Protein AF-A0A0L6UNV6-F1 (afdb_monomer_lite)

Secondary structure (DSSP, 8-state):
--HHHHHHHTT---S--HHHHHHHH-TT-SSEE-HHHHHHHTTTTSHHHHHT-SSHHHHHHHHHHHHHHHHHHH-SS-SS-EEHHHHHHHHHHH-S---TTSTT-S--S-HHHHHIIIIIHHHS-STTTTSGGG--SHHHHHHHHHHHHHHHHHHHHHHHHTTPPP-HHHHHHHHHHHHHHHHHHHHHHHHHHHHHHHHHHHHHHHHHHHH-S--SSSPP-SHHHHHSTT--HHHHSPPP-----

Radius of gyration: 23.2 Å; chains: 1; bounding box: 67×36×80 Å

Foldseek 3Di:
DFLQVLCCQAPVDPPDDLLVSQCVLPPVRLQKQFLLSQCLQFCLLPPQNLVPAPALVRSLVVSLVSLVVQCVQQVPPNQRIHGSVSRNVRCVVPNHDDDPVRPRISHNDPPVVCCCRVPCVVQVVDPVCVDPVNQPDPSSVVSVVVVVVVVLLVVLVVCVVVVHDDDPSVVVSVVVVVVVVVSVVRSVSSSVSSVVSSVVRCPLCVLLVVVEADDDPDQDDDVSVLSHHPDPPVSVDDDPPPDDD

pLDDT: mean 84.66, std 11.31, range [35.38, 96.5]

Sequence (245 aa):
MKVKDHMDKEHHIQGFDLASAFHLHDLNSDNILEASEILKLYGVDHETAIDQSDSVDHHNSIASRILGEVMDKLDLNKDGLITKSEFVTAVSQHGLPRFDDISGLGHHYDEEGEYFLHHEEMFHNSPESQKEEAYVHPEDIAHFSHHEEIEVKEDELARVAQGLPADVNTAQYLRQREQHAALEEERERRLDAVRAQAAKYSSIHDEAQRRGSWAGFKKPVDQADRLRRNIPYKYKLRKPFYGEF

Structure (mmCIF, N/CA/C/O backbone):
data_AF-A0A0L6UNV6-F1
#
_entry.id   AF-A0A0L6UNV6-F1
#
loop_
_atom_site.group_PDB
_atom_site.id
_atom_site.type_symbol
_atom_site.label_atom_id
_atom_site.label_alt_id
_atom_site.label_comp_id
_atom_site.label_asym_id
_atom_site.label_entity_id
_atom_site.label_seq_id
_atom_site.pdbx_PDB_ins_code
_atom_site.Cartn_x
_atom_site.Cartn_y
_atom_site.Cartn_z
_atom_site.occupancy
_atom_site.B_iso_or_equiv
_atom_site.auth_seq_id
_atom_site.auth_comp_id
_atom_site.auth_asym_id
_atom_site.auth_atom_id
_atom_site.pdbx_PDB_model_num
ATOM 1 N N . MET A 1 1 ? 6.834 -2.372 12.827 1.00 53.75 1 MET A N 1
ATOM 2 C CA . MET A 1 1 ? 7.381 -1.014 12.760 1.00 53.75 1 MET A CA 1
ATOM 3 C C . MET A 1 1 ? 6.593 -0.156 13.747 1.00 53.75 1 MET A C 1
ATOM 5 O O . MET A 1 1 ? 5.404 -0.430 13.905 1.00 53.75 1 MET A O 1
ATOM 9 N N . LYS A 1 2 ? 7.182 0.799 14.490 1.00 69.12 2 LYS A N 1
ATOM 10 C CA . LYS A 1 2 ? 6.319 1.771 15.198 1.00 69.12 2 LYS A CA 1
ATOM 11 C C . LYS A 1 2 ? 5.617 2.595 14.119 1.00 69.12 2 LYS A C 1
ATOM 13 O O . LYS A 1 2 ? 6.245 2.881 13.112 1.00 69.12 2 LYS A O 1
ATOM 18 N N . VAL A 1 3 ? 4.362 3.007 14.317 1.00 66.94 3 VAL A N 1
ATOM 19 C CA . VAL A 1 3 ? 3.667 3.864 13.328 1.00 66.94 3 VAL A CA 1
ATOM 20 C C . VAL A 1 3 ? 4.504 5.083 12.963 1.00 66.94 3 VAL A C 1
ATOM 22 O O . VAL A 1 3 ? 4.586 5.442 11.802 1.00 66.94 3 VAL A O 1
ATOM 25 N N . LYS A 1 4 ? 5.201 5.667 13.941 1.00 66.25 4 LYS A N 1
ATOM 26 C CA . LYS A 1 4 ? 6.138 6.756 13.683 1.00 66.25 4 LYS A CA 1
ATOM 27 C C . LYS A 1 4 ? 7.205 6.385 12.643 1.00 66.25 4 LYS A C 1
ATOM 29 O O . LYS A 1 4 ? 7.461 7.185 11.764 1.00 66.25 4 LYS A O 1
ATOM 34 N N . ASP A 1 5 ? 7.796 5.198 12.742 1.00 72.69 5 ASP A N 1
ATOM 35 C CA . ASP A 1 5 ? 8.853 4.761 11.828 1.00 72.69 5 ASP A CA 1
ATOM 36 C C . ASP A 1 5 ? 8.294 4.522 10.408 1.00 72.69 5 ASP A C 1
ATOM 38 O O . ASP A 1 5 ? 8.992 4.801 9.448 1.00 72.69 5 ASP A O 1
ATOM 42 N N . HIS A 1 6 ? 7.038 4.065 10.276 1.00 73.50 6 HIS A N 1
ATOM 43 C CA . HIS A 1 6 ? 6.336 3.932 8.983 1.00 73.50 6 HIS A CA 1
ATOM 44 C C . HIS A 1 6 ? 6.138 5.281 8.311 1.00 73.50 6 HIS A C 1
ATOM 46 O O . HIS A 1 6 ? 6.478 5.484 7.161 1.00 73.50 6 HIS A O 1
ATOM 52 N N . MET A 1 7 ? 5.593 6.228 9.065 1.00 76.00 7 MET A N 1
ATOM 53 C CA . MET A 1 7 ? 5.261 7.556 8.559 1.00 76.00 7 MET A CA 1
ATOM 54 C C . MET A 1 7 ? 6.501 8.391 8.248 1.00 76.00 7 MET A C 1
ATOM 56 O O . MET A 1 7 ? 6.462 9.261 7.387 1.00 76.00 7 MET A O 1
ATOM 60 N N . ASP A 1 8 ? 7.594 8.144 8.962 1.00 72.56 8 ASP A N 1
ATOM 61 C CA . ASP A 1 8 ? 8.872 8.796 8.702 1.00 72.56 8 ASP A CA 1
ATOM 62 C C . ASP A 1 8 ? 9.525 8.204 7.447 1.00 72.56 8 ASP A C 1
ATOM 64 O O . ASP A 1 8 ? 9.869 8.951 6.543 1.00 72.56 8 ASP A O 1
ATOM 68 N N . LYS A 1 9 ? 9.615 6.870 7.351 1.00 71.31 9 LYS A N 1
ATOM 69 C CA . LYS A 1 9 ? 10.285 6.190 6.233 1.00 71.31 9 LYS A CA 1
ATOM 70 C C . LYS A 1 9 ? 9.492 6.225 4.932 1.00 71.31 9 LYS A C 1
ATOM 72 O O . LYS A 1 9 ? 10.045 6.547 3.896 1.00 71.31 9 LYS A O 1
ATOM 77 N N . GLU A 1 10 ? 8.200 5.928 5.001 1.00 69.19 10 GLU A N 1
ATOM 78 C CA . GLU A 1 10 ? 7.347 5.801 3.818 1.00 69.19 10 GLU A CA 1
ATOM 79 C C . GLU A 1 10 ? 6.595 7.089 3.482 1.00 69.19 10 GLU A C 1
ATOM 81 O O . GLU A 1 10 ? 6.046 7.229 2.403 1.00 69.19 10 GLU A O 1
ATOM 86 N N . HIS A 1 11 ? 6.493 8.056 4.396 1.00 70.12 11 HIS A N 1
ATOM 87 C CA . HIS A 1 11 ? 5.748 9.293 4.113 1.00 70.12 11 HIS A CA 1
ATOM 88 C C . HIS A 1 11 ? 6.584 10.559 4.286 1.00 70.12 11 HIS A C 1
ATOM 90 O O . HIS A 1 11 ? 6.105 11.631 3.932 1.00 70.12 11 HIS A O 1
ATOM 96 N N . HIS A 1 12 ? 7.812 10.480 4.812 1.00 62.25 12 HIS A N 1
ATOM 97 C CA . HIS A 1 12 ? 8.653 11.647 5.124 1.00 62.25 12 HIS A CA 1
ATOM 98 C C . HIS A 1 12 ? 7.939 12.683 6.020 1.00 62.25 12 HIS A C 1
ATOM 100 O O . HIS A 1 12 ? 8.264 13.873 6.036 1.00 62.25 12 HIS A O 1
ATOM 106 N N . ILE A 1 13 ? 6.951 12.238 6.814 1.00 64.19 13 ILE A N 1
ATOM 107 C CA . ILE A 1 13 ? 6.174 13.089 7.723 1.00 64.19 13 ILE A CA 1
ATOM 108 C C . ILE A 1 13 ? 6.729 12.951 9.144 1.00 64.19 13 ILE A C 1
ATOM 110 O O . ILE A 1 13 ? 6.402 12.027 9.895 1.00 64.19 13 ILE A O 1
ATOM 114 N N . GLN A 1 14 ? 7.525 13.939 9.558 1.00 49.41 14 GLN A N 1
ATOM 115 C CA . GLN A 1 14 ? 8.046 14.036 10.924 1.00 49.41 14 GLN A CA 1
ATOM 116 C C . GLN A 1 14 ? 7.018 14.639 11.900 1.00 49.41 14 GLN A C 1
ATOM 118 O O . GLN A 1 14 ? 6.270 15.555 11.569 1.00 49.41 14 GLN A O 1
ATOM 123 N N . GLY A 1 15 ? 7.020 14.173 13.159 1.00 52.16 15 GLY A N 1
ATOM 124 C CA . GLY A 1 15 ? 6.218 14.781 14.238 1.00 52.16 15 GLY A CA 1
ATOM 125 C C . GLY A 1 15 ? 4.743 14.367 14.265 1.00 52.16 15 GLY A C 1
ATOM 126 O O . GLY A 1 15 ? 3.866 15.172 14.562 1.00 52.16 15 GLY A O 1
ATOM 127 N N . PHE A 1 16 ? 4.477 13.104 13.959 1.00 65.81 16 PHE A N 1
ATOM 128 C CA . PHE A 1 16 ? 3.141 12.597 13.696 1.00 65.81 16 PHE A CA 1
ATOM 129 C C . PHE A 1 16 ? 2.456 11.922 14.897 1.00 65.81 16 PHE A C 1
ATOM 131 O O . PHE A 1 16 ? 3.117 11.266 15.709 1.00 65.81 16 PHE A O 1
ATOM 138 N N . ASP A 1 17 ? 1.126 12.041 14.993 1.00 82.88 17 ASP A N 1
ATOM 139 C CA . ASP A 1 17 ? 0.301 11.338 15.981 1.00 82.88 17 ASP A CA 1
ATOM 140 C C . ASP A 1 17 ? -0.494 10.174 15.356 1.00 82.88 17 ASP A C 1
ATOM 142 O O . ASP A 1 17 ? -0.743 10.118 14.155 1.00 82.88 17 ASP A O 1
ATOM 146 N N . LEU A 1 18 ? -0.909 9.203 16.178 1.00 87.44 18 LEU A N 1
ATOM 147 C CA . LEU A 1 18 ? -1.641 8.020 15.694 1.00 87.44 18 LEU A CA 1
ATOM 148 C C . LEU A 1 18 ? -2.955 8.380 14.981 1.00 87.44 18 LEU A C 1
ATOM 150 O O . LEU A 1 18 ? -3.416 7.640 14.117 1.00 87.44 18 LEU A O 1
ATOM 154 N N . ALA A 1 19 ? -3.559 9.512 15.351 1.00 88.69 19 ALA A N 1
ATOM 155 C CA . ALA A 1 19 ? -4.783 10.001 14.739 1.00 88.69 19 ALA A CA 1
ATOM 156 C C . ALA A 1 19 ? -4.560 10.429 13.288 1.00 88.69 19 ALA A C 1
ATOM 158 O O . ALA A 1 19 ? -5.422 10.192 12.448 1.00 88.69 19 ALA A O 1
ATOM 159 N N . SER A 1 20 ? -3.422 11.043 12.996 1.00 88.19 20 SER A N 1
ATOM 160 C CA . SER A 1 20 ? -3.047 11.404 11.639 1.00 88.19 20 SER A CA 1
ATOM 161 C C . SER A 1 20 ? -2.735 10.149 10.809 1.00 88.19 20 SER A C 1
ATOM 163 O O . SER A 1 20 ? -3.051 10.134 9.624 1.00 88.19 20 SER A O 1
ATOM 165 N N . ALA A 1 21 ? -2.210 9.072 11.430 1.00 86.75 21 ALA A N 1
ATOM 166 C CA . ALA A 1 21 ? -1.867 7.796 10.750 1.00 86.75 21 ALA A CA 1
ATOM 167 C C . ALA A 1 21 ? -3.088 7.192 10.124 1.00 86.75 21 ALA A C 1
ATOM 169 O O . ALA A 1 21 ? -3.109 6.833 8.953 1.00 86.75 21 ALA A O 1
ATOM 170 N N . PHE A 1 22 ? -4.106 7.156 10.966 1.00 92.38 22 PHE A N 1
ATOM 171 C CA . PHE A 1 22 ? -5.417 6.711 10.619 1.00 92.38 22 PHE A CA 1
ATOM 172 C C . PHE A 1 22 ? -5.968 7.509 9.435 1.00 92.38 22 PHE A C 1
ATOM 174 O O . PHE A 1 22 ? -6.315 6.907 8.434 1.00 92.38 22 PHE A O 1
ATOM 181 N N . HIS A 1 23 ? -5.989 8.847 9.498 1.00 91.44 23 HIS A N 1
ATOM 182 C CA . HIS A 1 23 ? -6.584 9.638 8.415 1.00 91.44 23 HIS A CA 1
ATOM 183 C C . HIS A 1 23 ? -5.822 9.551 7.090 1.00 91.44 23 HIS A C 1
ATOM 185 O O . HIS A 1 23 ? -6.446 9.686 6.048 1.00 91.44 23 HIS A O 1
ATOM 191 N N . LEU A 1 24 ? -4.496 9.369 7.110 1.00 89.81 24 LEU A N 1
ATOM 192 C CA . LEU A 1 24 ? -3.740 9.222 5.863 1.00 89.81 24 LEU A CA 1
ATOM 193 C C . LEU A 1 24 ? -4.081 7.910 5.142 1.00 89.81 24 LEU A C 1
ATOM 195 O O . LEU A 1 24 ? -4.046 7.860 3.919 1.00 89.81 24 LEU A O 1
ATOM 199 N N . HIS A 1 25 ? -4.422 6.871 5.905 1.00 90.19 25 HIS A N 1
ATOM 200 C CA . HIS A 1 25 ? -4.735 5.543 5.377 1.00 90.19 25 HIS A CA 1
ATOM 201 C C . HIS A 1 25 ? -6.243 5.267 5.275 1.00 90.19 25 HIS A C 1
ATOM 203 O O . HIS A 1 25 ? -6.629 4.243 4.727 1.00 90.19 25 HIS A O 1
ATOM 209 N N . ASP A 1 26 ? -7.081 6.182 5.768 1.00 93.00 26 ASP A N 1
ATOM 210 C CA . ASP A 1 26 ? -8.522 6.264 5.507 1.00 93.00 26 ASP A CA 1
ATOM 211 C C . ASP A 1 26 ? -8.717 6.943 4.142 1.00 93.00 26 ASP A C 1
ATOM 213 O O . ASP A 1 26 ? -8.932 8.156 4.023 1.00 93.00 26 ASP A O 1
ATOM 217 N N . LEU A 1 27 ? -8.540 6.153 3.083 1.00 89.38 27 LEU A N 1
ATOM 218 C CA . LEU A 1 27 ? -8.430 6.624 1.703 1.00 89.38 27 LEU A CA 1
ATOM 219 C C . LEU A 1 27 ? -9.753 7.185 1.185 1.00 89.38 27 LEU A C 1
ATOM 221 O O . LEU A 1 27 ? -9.765 8.046 0.302 1.00 89.38 27 LEU A O 1
ATOM 225 N N . ASN A 1 28 ? -10.873 6.700 1.719 1.00 88.81 28 ASN A N 1
ATOM 226 C CA . ASN A 1 28 ? -12.208 7.153 1.343 1.00 88.81 28 ASN A CA 1
ATOM 227 C C . ASN A 1 28 ? -12.774 8.237 2.300 1.00 88.81 28 ASN A C 1
ATOM 229 O O . ASN A 1 28 ? -13.836 8.808 2.021 1.00 88.81 28 ASN A O 1
ATOM 233 N N . SER A 1 29 ? -12.046 8.564 3.377 1.00 89.06 29 SER A N 1
ATOM 234 C CA . SER A 1 29 ? -12.377 9.571 4.394 1.00 89.06 29 SER A CA 1
ATOM 235 C C . SER A 1 29 ? -13.691 9.319 5.151 1.00 89.06 29 SER A C 1
ATOM 237 O O . SER A 1 29 ? -14.407 10.267 5.512 1.00 89.06 29 SER A O 1
ATOM 239 N N . ASP A 1 30 ? -14.048 8.061 5.405 1.00 86.88 30 ASP A N 1
ATOM 240 C CA . ASP A 1 30 ? -15.274 7.680 6.116 1.00 86.88 30 ASP A CA 1
ATOM 241 C C . ASP A 1 30 ? -15.087 7.466 7.634 1.00 86.88 30 ASP A C 1
ATOM 243 O O . ASP A 1 30 ? -16.073 7.325 8.374 1.00 86.88 30 ASP A O 1
ATOM 247 N N . ASN A 1 31 ? -13.859 7.650 8.129 1.00 89.75 31 ASN A N 1
ATOM 248 C CA . ASN A 1 31 ? -13.399 7.448 9.504 1.00 89.75 31 ASN A CA 1
ATOM 249 C C . ASN A 1 31 ? -13.363 5.984 9.964 1.00 89.75 31 ASN A C 1
ATOM 251 O O . ASN A 1 31 ? -13.455 5.712 11.174 1.00 89.75 31 ASN A O 1
ATOM 255 N N . ILE A 1 32 ? -13.220 5.054 9.028 1.00 91.06 32 ILE A N 1
ATOM 256 C CA . ILE A 1 32 ? -13.043 3.622 9.252 1.00 91.06 32 ILE A CA 1
ATOM 257 C C . ILE A 1 32 ? -11.837 3.169 8.415 1.00 91.06 32 ILE A C 1
ATOM 259 O O . ILE A 1 32 ? -11.545 3.753 7.386 1.00 91.06 32 ILE A O 1
ATOM 263 N N . LEU A 1 33 ? -11.098 2.167 8.893 1.00 93.19 33 LEU A N 1
ATOM 264 C CA . LEU A 1 33 ? -10.155 1.424 8.063 1.00 93.19 33 LEU A CA 1
ATOM 265 C C . LEU A 1 33 ? -10.772 0.073 7.728 1.00 93.19 33 LEU A C 1
ATOM 267 O O . LEU A 1 33 ? -11.024 -0.753 8.618 1.00 93.19 33 LEU A O 1
ATOM 271 N N . GLU A 1 34 ? -11.022 -0.138 6.445 1.00 92.81 34 GLU A N 1
ATOM 272 C CA . GLU A 1 34 ? -11.473 -1.410 5.901 1.00 92.81 34 GLU A CA 1
ATOM 273 C C . GLU A 1 34 ? -10.314 -2.387 5.682 1.00 92.81 34 GLU A C 1
ATOM 275 O O . GLU A 1 34 ? -9.141 -2.022 5.621 1.00 92.81 34 GLU A O 1
ATOM 280 N N . ALA A 1 35 ? -10.644 -3.662 5.472 1.00 94.19 35 ALA A N 1
ATOM 281 C CA . ALA A 1 35 ? -9.659 -4.675 5.107 1.00 94.19 35 ALA A CA 1
ATOM 282 C C . ALA A 1 35 ? -8.836 -4.307 3.857 1.00 94.19 35 ALA A C 1
ATOM 284 O O . ALA A 1 35 ? -7.641 -4.590 3.805 1.00 94.19 35 ALA A O 1
ATOM 285 N N . SER A 1 36 ? -9.443 -3.658 2.864 1.0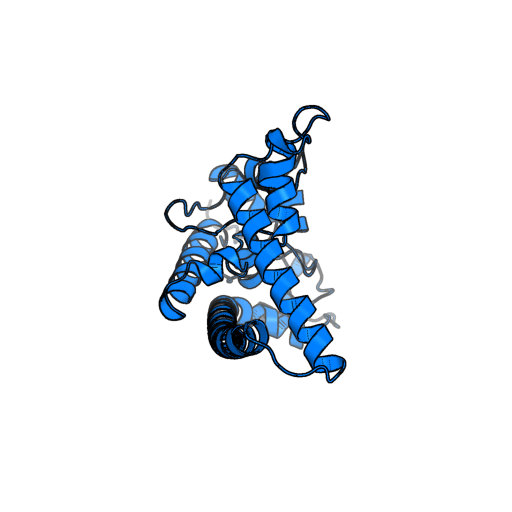0 93.38 36 SER A N 1
ATOM 286 C CA . SER A 1 36 ? -8.743 -3.196 1.659 1.00 93.38 36 SER A CA 1
ATOM 287 C C . SER A 1 36 ? -7.696 -2.123 1.980 1.00 93.38 36 SER A C 1
ATOM 289 O O . SER A 1 36 ? -6.571 -2.195 1.493 1.00 93.38 36 SER A O 1
ATOM 291 N N . GLU A 1 37 ? -8.033 -1.170 2.845 1.00 94.38 37 GLU A N 1
ATOM 292 C CA . GLU A 1 37 ? -7.138 -0.098 3.295 1.00 94.38 37 GLU A CA 1
ATOM 293 C C . GLU A 1 37 ? -6.041 -0.617 4.227 1.00 94.38 37 GLU A C 1
ATOM 295 O O . GLU A 1 37 ? -4.910 -0.145 4.173 1.00 94.38 37 GLU A O 1
ATOM 300 N N . ILE A 1 38 ? -6.328 -1.647 5.028 1.00 94.62 38 ILE A N 1
ATOM 301 C CA . ILE A 1 38 ? -5.314 -2.340 5.832 1.00 94.62 38 ILE A CA 1
ATOM 302 C C . ILE A 1 38 ? -4.290 -3.028 4.928 1.00 94.62 38 ILE A C 1
ATOM 304 O O . ILE A 1 38 ? -3.094 -2.901 5.162 1.00 94.62 38 ILE A O 1
ATOM 308 N N . LEU A 1 39 ? -4.722 -3.756 3.896 1.00 94.38 39 LEU A N 1
ATOM 309 C CA . LEU A 1 39 ? -3.788 -4.404 2.967 1.00 94.38 39 LEU A CA 1
ATOM 310 C C . LEU A 1 39 ? -2.904 -3.369 2.254 1.00 94.38 39 LEU A C 1
ATOM 312 O O . LEU A 1 39 ? -1.696 -3.579 2.154 1.00 94.38 39 LEU A O 1
ATOM 316 N N . LYS A 1 40 ? -3.483 -2.224 1.869 1.00 92.44 40 LYS A N 1
ATOM 317 C CA . LYS A 1 40 ? -2.754 -1.070 1.319 1.00 92.44 40 LYS A CA 1
ATOM 318 C C . LYS A 1 40 ? -1.764 -0.457 2.302 1.00 92.44 40 LYS A C 1
ATOM 320 O O . LYS A 1 40 ? -0.642 -0.162 1.919 1.00 92.44 40 LYS A O 1
ATOM 325 N N . LEU A 1 41 ? -2.140 -0.305 3.574 1.00 91.44 41 LEU A N 1
ATOM 326 C CA . LEU A 1 41 ? -1.251 0.167 4.644 1.00 91.44 41 LEU A CA 1
ATOM 327 C C . LEU A 1 41 ? 0.007 -0.709 4.773 1.00 91.44 41 LEU A C 1
ATOM 329 O O . LEU A 1 41 ? 1.062 -0.205 5.139 1.00 91.44 41 LEU A O 1
ATOM 333 N N . TYR A 1 42 ? -0.097 -2.005 4.478 1.00 92.44 42 TYR A N 1
ATOM 334 C CA . TYR A 1 42 ? 1.038 -2.929 4.481 1.00 92.44 42 TYR A CA 1
ATOM 335 C C . TYR A 1 42 ? 1.722 -3.081 3.110 1.00 92.44 42 TYR A C 1
ATOM 337 O O . TYR A 1 42 ? 2.661 -3.867 3.005 1.00 92.44 42 TYR A O 1
ATOM 345 N N . GLY A 1 43 ? 1.284 -2.363 2.072 1.00 91.44 43 GLY A N 1
ATOM 346 C CA . GLY A 1 43 ? 1.843 -2.449 0.717 1.00 91.44 43 GLY A CA 1
ATOM 347 C C . GLY A 1 43 ? 1.587 -3.792 0.026 1.00 91.44 43 GLY A C 1
ATOM 348 O O . GLY A 1 43 ? 2.351 -4.194 -0.842 1.00 91.44 43 GLY A O 1
ATOM 349 N N . VAL A 1 44 ? 0.547 -4.535 0.424 1.00 93.00 44 VAL A N 1
ATOM 350 C CA . VAL A 1 44 ? 0.285 -5.885 -0.116 1.00 93.00 44 VAL A CA 1
ATOM 351 C C . VAL A 1 44 ? -0.097 -5.839 -1.594 1.00 93.00 44 VAL A C 1
ATOM 353 O O . VAL A 1 44 ? 0.209 -6.766 -2.332 1.00 93.00 44 VAL A O 1
ATOM 356 N N . ASP A 1 45 ? -0.762 -4.772 -2.030 1.00 89.06 45 ASP A N 1
ATOM 357 C CA . ASP A 1 45 ? -1.144 -4.546 -3.424 1.00 89.06 45 ASP A CA 1
ATOM 358 C C . ASP A 1 45 ? -0.084 -3.779 -4.231 1.00 89.06 45 ASP A C 1
ATOM 360 O O . ASP A 1 45 ? -0.360 -3.387 -5.363 1.00 89.06 45 ASP A O 1
ATOM 364 N N . HIS A 1 46 ? 1.112 -3.577 -3.667 1.00 90.31 46 HIS A N 1
ATOM 365 C CA . HIS A 1 46 ? 2.238 -2.959 -4.358 1.00 90.31 46 HIS A CA 1
ATOM 366 C C . HIS A 1 46 ? 2.935 -3.947 -5.305 1.00 90.31 46 HIS A C 1
ATOM 368 O O . HIS A 1 46 ? 3.035 -5.139 -4.997 1.00 90.31 46 HIS A O 1
ATOM 374 N N . GLU A 1 47 ? 3.479 -3.458 -6.425 1.00 86.06 47 GLU A N 1
ATOM 375 C CA . GLU A 1 47 ? 4.144 -4.289 -7.443 1.00 86.06 47 GLU A CA 1
ATOM 376 C C . GLU A 1 47 ? 5.263 -5.150 -6.841 1.00 86.06 47 GLU A C 1
ATOM 378 O O . GLU A 1 47 ? 5.310 -6.357 -7.077 1.00 86.06 47 GLU A O 1
ATOM 383 N N . THR A 1 48 ? 6.067 -4.580 -5.938 1.00 86.44 48 THR A N 1
ATOM 384 C CA . THR A 1 48 ? 7.122 -5.300 -5.203 1.00 86.44 48 THR A CA 1
ATOM 385 C C . THR A 1 48 ? 6.596 -6.521 -4.438 1.00 86.44 48 THR A C 1
ATOM 387 O O . THR A 1 48 ? 7.186 -7.600 -4.514 1.00 86.44 48 THR A O 1
ATOM 390 N N . ALA A 1 49 ? 5.483 -6.390 -3.707 1.00 89.31 49 ALA A N 1
ATOM 391 C CA . ALA A 1 49 ? 4.888 -7.500 -2.955 1.00 89.31 49 ALA A CA 1
ATOM 392 C C . ALA A 1 49 ? 4.303 -8.568 -3.892 1.00 89.31 49 ALA A C 1
ATOM 394 O O . ALA A 1 49 ? 4.377 -9.775 -3.624 1.00 89.31 49 ALA A O 1
ATOM 395 N N . ILE A 1 50 ? 3.708 -8.121 -4.998 1.00 90.31 50 ILE A N 1
ATOM 396 C CA . ILE A 1 50 ? 3.087 -8.985 -5.999 1.00 90.31 50 ILE A CA 1
ATOM 397 C C . ILE A 1 50 ? 4.150 -9.815 -6.720 1.00 90.31 50 ILE A C 1
ATOM 399 O O . ILE A 1 50 ? 3.954 -11.019 -6.903 1.00 90.31 50 ILE A O 1
ATOM 403 N N . ASP A 1 51 ? 5.271 -9.209 -7.099 1.00 88.19 51 ASP A N 1
ATOM 404 C CA . ASP A 1 51 ? 6.340 -9.857 -7.864 1.00 88.19 51 ASP A CA 1
ATOM 405 C C . ASP A 1 51 ? 7.168 -10.832 -7.044 1.00 88.19 51 ASP A C 1
ATOM 407 O O . ASP A 1 51 ? 7.599 -11.865 -7.553 1.00 88.19 51 ASP A O 1
ATOM 411 N N . GLN A 1 52 ? 7.348 -10.544 -5.757 1.00 87.88 52 GLN A N 1
ATOM 412 C CA . GLN A 1 52 ? 8.051 -11.437 -4.839 1.00 87.88 52 GLN A CA 1
ATOM 413 C C . GLN A 1 52 ? 7.215 -12.654 -4.425 1.00 87.88 52 GLN A C 1
ATOM 415 O O . GLN A 1 52 ? 7.713 -13.552 -3.746 1.00 87.88 52 GLN A O 1
ATOM 420 N N . SER A 1 53 ? 5.947 -12.710 -4.834 1.00 88.50 53 SER A N 1
ATOM 421 C CA . SER A 1 53 ? 5.078 -13.848 -4.564 1.00 88.50 53 SER A CA 1
ATOM 422 C C . SER A 1 53 ? 5.212 -14.930 -5.635 1.00 88.50 53 SER A C 1
ATOM 424 O O . SER A 1 53 ? 5.035 -14.680 -6.826 1.00 88.50 53 SER A O 1
ATOM 426 N N . ASP A 1 54 ? 5.413 -16.176 -5.203 1.00 89.50 54 ASP A N 1
ATOM 427 C CA . ASP A 1 54 ? 5.592 -17.312 -6.123 1.00 89.50 54 ASP A CA 1
ATOM 428 C C . ASP A 1 54 ? 4.326 -17.664 -6.926 1.00 89.50 54 ASP A C 1
ATOM 430 O O . ASP A 1 54 ? 4.400 -18.250 -8.004 1.00 89.50 54 ASP A O 1
ATOM 434 N N . SER A 1 55 ? 3.141 -17.382 -6.375 1.00 92.44 55 SER A N 1
ATOM 435 C CA . SER A 1 55 ? 1.847 -17.756 -6.961 1.00 92.44 55 SER A CA 1
ATOM 436 C C . SER A 1 55 ? 0.693 -16.933 -6.385 1.00 92.44 55 SER A C 1
ATOM 438 O O . SER A 1 55 ? 0.824 -16.332 -5.316 1.00 92.44 55 SER A O 1
ATOM 440 N N . VAL A 1 56 ? -0.468 -16.972 -7.054 1.00 92.94 56 VAL A N 1
ATOM 441 C CA . VAL A 1 56 ? -1.737 -16.429 -6.526 1.00 92.94 56 VAL A CA 1
ATOM 442 C C . VAL A 1 56 ? -2.052 -16.959 -5.125 1.00 92.94 56 VAL A C 1
ATOM 444 O O . VAL A 1 56 ? -2.403 -16.176 -4.245 1.00 92.94 56 VAL A O 1
ATOM 447 N N . ASP A 1 57 ? -1.889 -18.263 -4.887 1.00 93.38 57 ASP A N 1
ATOM 448 C CA . ASP A 1 57 ? -2.196 -18.873 -3.587 1.00 93.38 57 ASP A CA 1
ATOM 449 C C . ASP A 1 57 ? -1.240 -18.399 -2.487 1.00 93.38 57 ASP A C 1
ATOM 451 O O . ASP A 1 57 ? -1.677 -18.118 -1.367 1.00 93.38 57 ASP A O 1
ATOM 455 N N . HIS A 1 58 ? 0.051 -18.257 -2.808 1.00 93.31 58 HIS A N 1
ATOM 456 C CA . HIS A 1 58 ? 1.031 -17.696 -1.880 1.00 93.31 58 HIS A CA 1
ATOM 457 C C . HIS A 1 58 ? 0.650 -16.251 -1.520 1.00 93.31 58 HIS A C 1
ATOM 459 O O . HIS A 1 58 ? 0.484 -15.942 -0.337 1.00 93.31 58 HIS A O 1
ATOM 465 N N . HIS A 1 59 ? 0.386 -15.397 -2.511 1.00 94.50 59 HIS A N 1
ATOM 466 C CA . HIS A 1 59 ? 0.027 -13.997 -2.275 1.00 94.50 59 HIS A CA 1
ATOM 467 C C . HIS A 1 59 ? -1.293 -13.845 -1.492 1.00 94.50 59 HIS A C 1
ATOM 469 O O . HIS A 1 59 ? -1.393 -13.077 -0.534 1.00 94.50 59 HIS A O 1
ATOM 475 N N . ASN A 1 60 ? -2.295 -14.670 -1.807 1.00 93.75 60 ASN A N 1
ATOM 476 C CA . ASN A 1 60 ? -3.549 -14.745 -1.056 1.00 93.75 60 ASN A CA 1
ATOM 477 C C . ASN A 1 60 ? -3.333 -15.166 0.412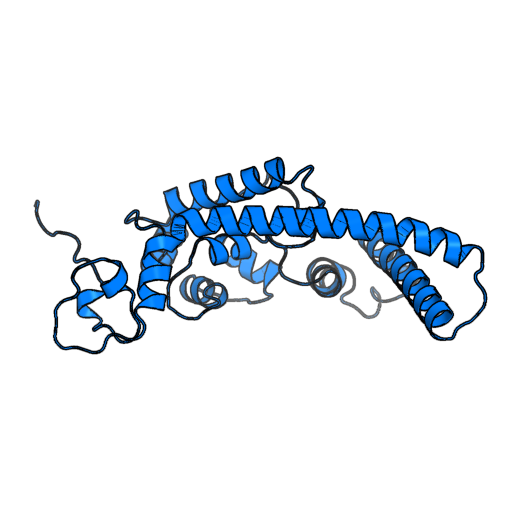 1.00 93.75 60 ASN A C 1
ATOM 479 O O . ASN A 1 60 ? -3.999 -14.655 1.318 1.00 93.75 60 ASN A O 1
ATOM 483 N N . SER A 1 61 ? -2.397 -16.085 0.676 1.00 94.12 61 SER A N 1
ATOM 484 C CA . SER A 1 61 ? -2.058 -16.504 2.042 1.00 94.12 61 SER A CA 1
ATOM 485 C C . SER A 1 61 ? -1.393 -15.382 2.849 1.00 94.12 61 SER A C 1
ATOM 487 O O . SER A 1 61 ? -1.718 -15.218 4.027 1.00 94.12 61 SER A O 1
ATOM 489 N N . ILE A 1 62 ? -0.554 -14.558 2.206 1.00 95.00 62 ILE A N 1
ATOM 490 C CA . ILE A 1 62 ? 0.051 -13.355 2.796 1.00 95.00 62 ILE A CA 1
ATOM 491 C C . ILE A 1 62 ? -1.051 -12.369 3.193 1.00 95.00 62 ILE A C 1
ATOM 493 O O . ILE A 1 62 ? -1.158 -12.010 4.368 1.00 95.00 62 ILE A O 1
ATOM 497 N N . ALA A 1 63 ? -1.935 -12.011 2.255 1.00 95.62 63 ALA A N 1
ATOM 498 C CA . ALA A 1 63 ? -3.057 -11.109 2.522 1.00 95.62 63 ALA A CA 1
ATOM 499 C C . ALA A 1 63 ? -3.960 -11.632 3.653 1.00 95.62 63 ALA A C 1
ATOM 501 O O . ALA A 1 63 ? -4.368 -10.885 4.544 1.00 95.62 63 ALA A O 1
ATOM 502 N N . SER A 1 64 ? -4.237 -12.939 3.653 1.00 95.81 64 SER A N 1
ATOM 503 C CA . SER A 1 64 ? -5.045 -13.596 4.684 1.00 95.81 64 SER A CA 1
ATOM 504 C C . SER A 1 64 ? -4.406 -13.520 6.067 1.00 95.81 64 SER A C 1
ATOM 506 O O . SER A 1 64 ? -5.099 -13.227 7.043 1.00 95.81 64 SER A O 1
ATOM 508 N N . ARG A 1 65 ? -3.096 -13.772 6.161 1.00 96.50 65 ARG A N 1
ATOM 509 C CA . ARG A 1 65 ? -2.348 -13.706 7.418 1.00 96.50 65 ARG A CA 1
ATOM 510 C C . ARG A 1 65 ? -2.318 -12.286 7.968 1.00 96.50 65 ARG A C 1
ATOM 512 O O . ARG A 1 65 ? -2.610 -12.098 9.147 1.00 96.50 65 ARG A O 1
ATOM 519 N N . ILE A 1 66 ? -2.017 -11.306 7.117 1.00 95.81 66 ILE A N 1
ATOM 520 C CA . ILE A 1 66 ? -1.949 -9.897 7.514 1.00 95.81 66 ILE A CA 1
ATOM 521 C C . ILE A 1 66 ? -3.299 -9.443 8.063 1.00 95.81 66 ILE A C 1
ATOM 523 O O . ILE A 1 66 ? -3.369 -8.946 9.186 1.00 95.81 66 ILE A O 1
ATOM 527 N N . LEU A 1 67 ? -4.385 -9.686 7.324 1.00 95.75 67 LEU A N 1
ATOM 528 C CA . LEU A 1 67 ? -5.726 -9.325 7.781 1.00 95.75 67 LEU A CA 1
ATOM 529 C C . LEU A 1 67 ? -6.124 -10.035 9.069 1.00 95.75 67 LEU A C 1
ATOM 531 O O . LEU A 1 67 ? -6.655 -9.385 9.964 1.00 95.75 67 LEU A O 1
ATOM 535 N N . GLY A 1 68 ? -5.852 -11.336 9.184 1.00 95.44 68 GLY A N 1
ATOM 536 C CA . GLY A 1 68 ? -6.148 -12.097 10.395 1.00 95.44 68 GLY A CA 1
ATOM 537 C C . GLY A 1 68 ? -5.468 -11.494 11.622 1.00 95.44 68 GLY A C 1
ATOM 538 O O . GLY A 1 68 ? -6.139 -11.137 12.586 1.00 95.44 68 GLY A O 1
ATOM 539 N N . GLU A 1 69 ? -4.150 -11.294 11.563 1.00 96.00 69 GLU A N 1
ATOM 540 C CA . GLU A 1 69 ? -3.384 -10.755 12.691 1.00 96.00 69 GLU A CA 1
ATOM 541 C C . GLU A 1 69 ? -3.753 -9.302 13.033 1.00 96.00 69 GLU A C 1
ATOM 543 O O . GLU A 1 69 ? -3.775 -8.928 14.211 1.00 96.00 69 GLU A O 1
ATOM 548 N N . VAL A 1 70 ? -4.046 -8.472 12.027 1.00 95.56 70 VAL A N 1
ATOM 549 C CA . VAL A 1 70 ? -4.456 -7.078 12.240 1.00 95.56 70 VAL A CA 1
ATOM 550 C C . VAL A 1 70 ? -5.849 -7.013 12.853 1.00 95.56 70 VAL A C 1
ATOM 552 O O . VAL A 1 70 ? -6.016 -6.376 13.891 1.00 95.56 70 VAL A O 1
ATOM 555 N N . MET A 1 71 ? -6.833 -7.703 12.276 1.00 94.12 71 MET A N 1
ATOM 556 C CA . MET A 1 71 ? -8.203 -7.735 12.800 1.00 94.12 71 MET A CA 1
ATOM 557 C C . MET A 1 71 ? -8.248 -8.362 14.196 1.00 94.12 71 MET A C 1
ATOM 559 O O . MET A 1 71 ? -8.994 -7.914 15.065 1.00 94.12 71 MET A O 1
ATOM 563 N N . ASP A 1 72 ? -7.401 -9.351 14.478 1.00 94.81 72 ASP A N 1
ATOM 564 C CA . ASP A 1 72 ? -7.320 -9.946 15.808 1.00 94.81 72 ASP A CA 1
ATOM 565 C C . ASP A 1 72 ? -6.910 -8.940 16.884 1.00 94.81 72 ASP A C 1
ATOM 567 O O . ASP A 1 72 ? -7.493 -8.954 17.973 1.00 94.81 72 ASP A O 1
ATOM 571 N N . LYS A 1 73 ? -5.971 -8.042 16.566 1.00 93.94 73 LYS A N 1
ATOM 572 C CA . LYS A 1 73 ? -5.422 -7.068 17.519 1.00 93.94 73 LYS A CA 1
ATOM 573 C C . LYS A 1 73 ? -6.133 -5.719 17.534 1.00 93.94 73 LYS A C 1
ATOM 575 O O . LYS A 1 73 ? -6.179 -5.094 18.591 1.00 93.94 73 LYS A O 1
ATOM 580 N N . LEU A 1 74 ? -6.608 -5.241 16.387 1.00 94.19 74 LEU A N 1
ATOM 581 C CA . LEU A 1 74 ? -7.131 -3.882 16.240 1.00 94.19 74 LEU A CA 1
ATOM 582 C C . LEU A 1 74 ? -8.658 -3.841 16.219 1.00 94.19 74 LEU A C 1
ATOM 584 O O . LEU A 1 74 ? -9.217 -2.924 16.806 1.00 94.19 74 LEU A O 1
ATOM 588 N N . ASP A 1 75 ? -9.339 -4.813 15.609 1.00 93.06 75 ASP A N 1
ATOM 589 C CA . ASP A 1 75 ? -10.804 -4.882 15.646 1.00 93.06 75 ASP A CA 1
ATOM 590 C C . ASP A 1 75 ? -11.246 -5.460 17.003 1.00 93.06 75 ASP A C 1
ATOM 592 O O . ASP A 1 75 ? -11.352 -6.676 17.213 1.00 93.06 75 ASP A O 1
ATOM 596 N N . LEU A 1 76 ? -11.424 -4.555 17.971 1.00 91.12 76 LEU A N 1
ATOM 597 C CA . LEU A 1 76 ? -11.751 -4.885 19.360 1.00 91.12 76 LEU A CA 1
ATOM 598 C C . LEU A 1 76 ? -13.183 -5.396 19.501 1.00 91.12 76 LEU A C 1
ATOM 600 O O . LEU A 1 76 ? -13.482 -6.153 20.429 1.00 91.12 76 LEU A O 1
ATOM 604 N N . ASN A 1 77 ? -14.075 -4.953 18.616 1.00 88.12 77 ASN A N 1
ATOM 605 C CA . ASN A 1 77 ? -15.498 -5.238 18.705 1.00 88.12 77 ASN A CA 1
ATOM 606 C C . ASN A 1 77 ? -15.955 -6.384 17.771 1.00 88.12 77 ASN A C 1
ATOM 608 O O . ASN A 1 77 ? -17.072 -6.885 17.939 1.00 88.12 77 ASN A O 1
ATOM 612 N N . LYS A 1 78 ? -15.051 -6.874 16.912 1.00 89.25 78 LYS A N 1
ATOM 613 C CA . LYS A 1 78 ? -15.205 -8.002 15.981 1.00 89.25 78 LYS A CA 1
ATOM 614 C C . LYS A 1 78 ? -16.278 -7.766 14.926 1.00 89.25 78 LYS A C 1
ATOM 616 O O . LYS A 1 78 ? -17.054 -8.675 14.623 1.00 89.25 78 LYS A O 1
ATOM 621 N N . ASP A 1 79 ? -16.331 -6.553 14.386 1.00 85.00 79 ASP A N 1
ATOM 622 C CA . ASP A 1 79 ? -17.239 -6.197 13.296 1.00 85.00 79 ASP A CA 1
ATOM 623 C C . ASP A 1 79 ? -16.595 -6.103 11.911 1.00 85.00 79 ASP A C 1
ATOM 625 O O . ASP A 1 79 ? -17.287 -5.791 10.941 1.00 85.00 79 ASP A O 1
ATOM 629 N N . GLY A 1 80 ? -15.314 -6.456 11.802 1.00 89.00 80 GLY A N 1
ATOM 630 C CA . GLY A 1 80 ? -14.561 -6.469 10.551 1.00 89.00 80 GLY A CA 1
ATOM 631 C C . GLY A 1 80 ? -14.130 -5.082 10.082 1.00 89.00 80 GLY A C 1
ATOM 632 O O . GLY A 1 80 ? -13.648 -4.955 8.958 1.00 89.00 80 GLY A O 1
ATOM 633 N N . LEU A 1 81 ? -14.299 -4.062 10.924 1.00 91.19 81 LEU A N 1
ATOM 634 C CA . LEU A 1 81 ? -13.963 -2.673 10.650 1.00 91.19 81 LEU A CA 1
ATOM 635 C C . LEU A 1 81 ? -13.078 -2.141 11.775 1.00 91.19 81 LEU A C 1
ATOM 637 O O . LEU A 1 81 ? -13.243 -2.507 12.935 1.00 91.19 81 LEU A O 1
ATOM 641 N N . ILE A 1 82 ? -12.143 -1.251 11.450 1.00 93.00 82 ILE A N 1
ATOM 642 C CA . ILE A 1 82 ? -11.297 -0.621 12.466 1.00 93.00 82 ILE A CA 1
ATOM 643 C C . ILE A 1 82 ? -11.645 0.855 12.539 1.00 93.00 82 ILE A C 1
ATOM 645 O O . ILE A 1 82 ? -11.330 1.643 11.650 1.00 93.00 82 ILE A O 1
ATOM 649 N N . THR A 1 83 ? -12.273 1.266 13.633 1.00 93.12 83 THR A N 1
ATOM 650 C CA . THR A 1 83 ? -12.516 2.687 13.881 1.00 93.12 83 THR A CA 1
ATOM 651 C C . THR A 1 83 ? -11.239 3.395 14.324 1.00 93.12 83 THR A C 1
ATOM 653 O O . THR A 1 83 ? -10.331 2.805 14.914 1.00 93.12 83 THR A O 1
ATOM 656 N N . LYS A 1 84 ? -11.202 4.720 14.164 1.00 93.50 84 LYS A N 1
ATOM 657 C CA . LYS A 1 84 ? -10.107 5.551 14.689 1.00 93.50 84 LYS A CA 1
ATOM 658 C C . LYS A 1 84 ? -9.813 5.312 16.172 1.00 93.50 84 LYS A C 1
ATOM 660 O O . LYS A 1 84 ? -8.656 5.331 16.587 1.00 93.50 84 LYS A O 1
ATOM 665 N N . SER A 1 85 ? -10.854 5.112 16.984 1.00 92.50 85 SER A N 1
ATOM 666 C CA . SER A 1 85 ? -10.683 4.856 18.417 1.00 92.50 85 SER A CA 1
ATOM 667 C C . SER A 1 85 ? -9.977 3.528 18.657 1.00 92.50 85 SER A C 1
ATOM 669 O O . SER A 1 85 ? -9.041 3.480 19.447 1.00 92.50 85 SER A O 1
ATOM 671 N N . GLU A 1 86 ? -10.407 2.469 17.975 1.00 93.75 86 GLU A N 1
ATOM 672 C CA . GLU A 1 86 ? -9.796 1.143 18.067 1.00 93.75 86 GLU A CA 1
ATOM 673 C C . GLU A 1 86 ? -8.345 1.165 17.602 1.00 93.75 86 GLU A C 1
ATOM 675 O O . GLU A 1 86 ? -7.469 0.704 18.333 1.00 93.75 86 GLU A O 1
ATOM 680 N N . PHE A 1 87 ? -8.076 1.804 16.460 1.00 94.31 87 PHE A N 1
ATOM 681 C CA . PHE A 1 87 ? -6.726 1.985 15.938 1.00 94.31 87 PHE A CA 1
ATOM 682 C C . PHE A 1 87 ? -5.814 2.660 16.968 1.00 94.31 87 PHE A C 1
ATOM 684 O O . PHE A 1 87 ? -4.793 2.101 17.364 1.00 94.31 87 PHE A O 1
ATOM 691 N N . VAL A 1 88 ? -6.190 3.844 17.464 1.00 92.19 88 VAL A N 1
ATOM 692 C CA . VAL A 1 88 ? -5.367 4.591 18.428 1.00 92.19 88 VAL A CA 1
ATOM 693 C C . VAL A 1 88 ? -5.189 3.802 19.728 1.00 92.19 88 VAL A C 1
ATOM 695 O O . VAL A 1 88 ? -4.079 3.744 20.261 1.00 92.19 88 VAL A O 1
ATOM 698 N N . THR A 1 89 ? -6.246 3.168 20.243 1.00 91.44 89 THR A N 1
ATOM 699 C CA . THR A 1 89 ? -6.176 2.373 21.475 1.00 91.44 89 THR A CA 1
ATOM 700 C C . THR A 1 89 ? -5.259 1.161 21.323 1.00 91.44 89 THR A C 1
ATOM 702 O O . THR A 1 89 ? -4.348 1.002 22.132 1.00 91.44 89 THR A 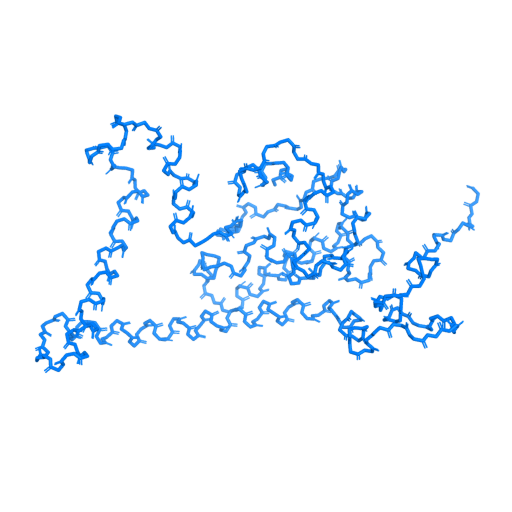O 1
ATOM 705 N N . ALA A 1 90 ? -5.444 0.336 20.294 1.00 90.12 90 ALA A N 1
ATOM 706 C CA . ALA A 1 90 ? -4.659 -0.881 20.101 1.00 90.12 90 ALA A CA 1
ATOM 707 C C . ALA A 1 90 ? -3.191 -0.567 19.765 1.00 90.12 90 ALA A C 1
ATOM 709 O O . ALA A 1 90 ? -2.265 -1.118 20.368 1.00 90.12 90 ALA A O 1
ATOM 710 N N . VAL A 1 91 ? -2.960 0.382 18.855 1.00 90.50 91 VAL A N 1
ATOM 711 C CA . VAL A 1 91 ? -1.615 0.715 18.373 1.00 90.50 91 VAL A CA 1
ATOM 712 C C . VAL A 1 91 ? -0.795 1.461 19.426 1.00 90.50 91 VAL A C 1
ATOM 714 O O . VAL A 1 91 ? 0.413 1.247 19.513 1.00 90.50 91 VAL A O 1
ATOM 717 N N . SER A 1 92 ? -1.413 2.291 20.273 1.00 87.38 92 SER A N 1
ATOM 718 C CA . SER A 1 92 ? -0.684 2.947 21.372 1.00 87.38 92 SER A CA 1
ATOM 719 C C . SER A 1 92 ? -0.150 1.961 22.415 1.00 87.38 92 SER A C 1
ATOM 721 O O . SER A 1 92 ? 0.883 2.229 23.027 1.00 87.38 92 SER A O 1
ATOM 723 N N . GLN A 1 93 ? -0.819 0.820 22.603 1.00 86.50 93 GLN A N 1
ATOM 724 C CA . GLN A 1 93 ? -0.423 -0.201 23.575 1.00 86.50 93 GLN A CA 1
ATOM 725 C C . GLN A 1 93 ? 0.582 -1.202 23.003 1.00 86.50 93 GLN A C 1
ATOM 727 O O . GLN A 1 93 ? 1.525 -1.592 23.694 1.00 86.50 93 GLN A O 1
ATOM 732 N N . HIS A 1 94 ? 0.387 -1.628 21.753 1.00 81.88 94 HIS A N 1
ATOM 733 C CA . HIS A 1 94 ? 1.106 -2.774 21.187 1.00 81.88 94 HIS A CA 1
ATOM 734 C C . HIS A 1 94 ? 1.874 -2.467 19.896 1.00 81.88 94 HIS A C 1
ATOM 736 O O . HIS A 1 94 ? 2.683 -3.289 19.463 1.00 81.88 94 HIS A O 1
ATOM 742 N N . GLY A 1 95 ? 1.668 -1.293 19.296 1.00 85.56 95 GLY A N 1
ATOM 743 C CA . GLY A 1 95 ? 2.109 -1.002 17.934 1.00 85.56 95 GLY A CA 1
ATOM 744 C C . GLY A 1 95 ? 1.308 -1.773 16.879 1.00 85.56 95 GLY A C 1
ATOM 745 O O . GLY A 1 95 ? 0.407 -2.549 17.198 1.00 85.56 95 GLY A O 1
ATOM 746 N N . LEU A 1 96 ? 1.641 -1.553 15.605 1.00 89.69 96 LEU A N 1
ATOM 747 C CA . LEU A 1 96 ? 1.095 -2.346 14.503 1.00 89.69 96 LEU A CA 1
ATOM 748 C C . LEU A 1 96 ? 1.755 -3.739 14.448 1.00 89.69 96 LEU A C 1
ATOM 750 O O . LEU A 1 96 ? 2.957 -3.848 14.737 1.00 89.69 96 LEU A O 1
ATOM 754 N N . PRO A 1 97 ? 1.013 -4.794 14.047 1.00 91.44 97 PRO A N 1
ATOM 755 C CA . PRO A 1 97 ? 1.593 -6.083 13.672 1.00 91.44 97 PRO A CA 1
ATOM 756 C C . PRO A 1 97 ? 2.774 -5.942 12.707 1.00 91.44 97 PRO A C 1
ATOM 758 O O . PRO A 1 97 ? 2.818 -5.023 11.886 1.00 91.44 97 PRO A O 1
ATOM 761 N N . ARG A 1 98 ? 3.739 -6.854 12.835 1.00 88.44 98 ARG A N 1
ATOM 762 C CA . ARG A 1 98 ? 4.971 -6.909 12.043 1.00 88.44 98 ARG A CA 1
ATOM 763 C C . ARG A 1 98 ? 5.048 -8.230 11.306 1.00 88.44 98 ARG A C 1
ATOM 765 O O . ARG A 1 98 ? 4.766 -9.260 11.906 1.00 88.44 98 ARG A O 1
ATOM 772 N N . PHE A 1 99 ? 5.532 -8.167 10.075 1.00 92.19 99 PHE A N 1
ATOM 773 C CA . PHE A 1 99 ? 5.674 -9.309 9.182 1.00 92.19 99 PHE A CA 1
ATOM 774 C C . PHE A 1 99 ? 7.078 -9.301 8.577 1.00 92.19 99 PHE A C 1
ATOM 776 O O . PHE A 1 99 ? 7.239 -9.237 7.368 1.00 92.19 99 PHE A O 1
ATOM 783 N N . ASP A 1 100 ? 8.109 -9.286 9.430 1.00 87.94 100 ASP A N 1
ATOM 784 C CA . ASP A 1 100 ? 9.504 -9.171 8.964 1.00 87.94 100 ASP A CA 1
ATOM 785 C C . ASP A 1 100 ? 9.962 -10.402 8.154 1.00 87.94 100 ASP A C 1
ATOM 787 O O . ASP A 1 100 ? 11.023 -10.387 7.540 1.00 87.94 100 ASP A O 1
ATOM 791 N N . ASP A 1 101 ? 9.185 -11.484 8.195 1.00 91.12 101 ASP A N 1
ATOM 792 C CA . ASP A 1 101 ? 9.388 -12.709 7.431 1.00 91.12 101 ASP A CA 1
ATOM 793 C C . ASP A 1 101 ? 8.741 -12.681 6.035 1.00 91.12 101 ASP A C 1
ATOM 795 O O . ASP A 1 101 ? 8.899 -13.639 5.281 1.00 91.12 101 ASP A O 1
ATOM 799 N N . ILE A 1 102 ? 8.027 -11.606 5.690 1.00 89.38 102 ILE A N 1
ATOM 800 C CA . ILE A 1 102 ? 7.399 -11.401 4.382 1.00 89.38 102 ILE A CA 1
ATOM 801 C C . ILE A 1 102 ? 8.122 -10.247 3.687 1.00 89.38 102 ILE A C 1
ATOM 803 O O . ILE A 1 102 ? 8.128 -9.119 4.179 1.00 89.38 102 ILE A O 1
ATOM 807 N N . SER A 1 103 ? 8.748 -10.531 2.550 1.00 85.81 103 SER A N 1
ATOM 808 C CA . SER A 1 103 ? 9.456 -9.527 1.758 1.00 85.81 103 SER A CA 1
ATOM 809 C C . SER A 1 103 ? 8.486 -8.696 0.906 1.00 85.81 103 SER A C 1
ATOM 811 O O . SER A 1 103 ? 7.385 -9.144 0.586 1.00 85.81 103 SER A O 1
ATOM 813 N N . GLY A 1 104 ? 8.894 -7.473 0.552 1.00 84.62 104 GLY A N 1
ATOM 814 C CA . GLY A 1 104 ? 8.167 -6.629 -0.405 1.00 84.62 104 GLY A CA 1
ATOM 815 C C . GLY A 1 104 ? 6.965 -5.887 0.175 1.00 84.62 104 GLY A C 1
ATOM 816 O O . GLY A 1 104 ? 6.264 -5.206 -0.563 1.00 84.62 104 GLY A O 1
ATOM 817 N N . LEU A 1 105 ? 6.731 -5.989 1.485 1.00 87.88 105 LEU A N 1
ATOM 818 C CA . LEU A 1 105 ? 5.741 -5.180 2.195 1.00 87.88 105 LEU A CA 1
ATOM 819 C C . LEU A 1 105 ? 6.282 -3.784 2.520 1.00 87.88 105 LEU A C 1
ATOM 821 O O . LEU A 1 105 ? 7.481 -3.607 2.715 1.00 87.88 105 LEU A O 1
ATOM 825 N N . GLY A 1 106 ? 5.367 -2.834 2.699 1.00 81.81 106 GLY A N 1
ATOM 826 C CA . GLY A 1 106 ? 5.666 -1.479 3.171 1.00 81.81 106 GLY A CA 1
ATOM 827 C C . GLY A 1 106 ? 5.942 -0.449 2.078 1.00 81.81 106 GLY A C 1
ATOM 828 O O . GLY A 1 106 ? 6.037 0.717 2.418 1.00 81.81 106 GLY A O 1
ATOM 829 N N . HIS A 1 107 ? 6.001 -0.854 0.809 1.00 81.56 107 HIS A N 1
ATOM 830 C CA . HIS A 1 107 ? 6.164 0.063 -0.321 1.00 81.56 107 HIS A CA 1
ATOM 831 C C . HIS A 1 107 ? 4.840 0.750 -0.679 1.00 81.56 107 HIS A C 1
ATOM 833 O O . HIS A 1 107 ? 3.774 0.117 -0.644 1.00 81.56 107 HIS A O 1
ATOM 839 N N . HIS A 1 108 ? 4.906 2.035 -1.025 1.00 78.00 108 HIS A N 1
ATOM 840 C CA . HIS A 1 108 ? 3.734 2.877 -1.275 1.00 78.00 108 HIS A CA 1
ATOM 841 C C . HIS A 1 108 ? 3.839 3.774 -2.515 1.00 78.00 108 HIS A C 1
ATOM 843 O O . HIS A 1 108 ? 2.790 4.168 -3.037 1.00 78.00 108 HIS A O 1
ATOM 849 N N . TYR A 1 109 ? 5.045 4.109 -2.971 1.00 78.88 109 TYR A N 1
ATOM 850 C CA . TYR A 1 109 ? 5.287 4.860 -4.205 1.00 78.88 109 TYR A CA 1
ATOM 851 C C . TYR A 1 109 ? 5.647 3.930 -5.354 1.00 78.88 109 TYR A C 1
ATOM 853 O O . TYR A 1 109 ? 5.907 2.754 -5.153 1.00 78.88 109 TYR A O 1
ATOM 861 N N . ASP A 1 110 ? 5.655 4.474 -6.566 1.00 82.62 110 ASP A N 1
ATOM 862 C CA . ASP A 1 110 ? 6.204 3.779 -7.724 1.00 82.62 110 ASP A CA 1
ATOM 863 C C . ASP A 1 110 ? 7.724 3.578 -7.601 1.00 82.62 110 ASP A C 1
ATOM 865 O O . ASP A 1 110 ? 8.368 4.080 -6.680 1.00 82.62 110 ASP A O 1
ATOM 869 N N . GLU A 1 111 ? 8.305 2.826 -8.536 1.00 84.19 111 GLU A N 1
ATOM 870 C CA . GLU A 1 111 ? 9.732 2.485 -8.527 1.00 84.19 111 GLU A CA 1
ATOM 871 C C . GLU A 1 111 ? 10.647 3.717 -8.399 1.00 84.19 111 GLU A C 1
ATOM 873 O O . GLU A 1 111 ? 11.573 3.703 -7.588 1.00 84.19 111 GLU A O 1
ATOM 878 N N . GLU A 1 112 ? 10.339 4.802 -9.121 1.00 86.06 112 GLU A N 1
ATOM 879 C CA . GLU A 1 112 ? 11.065 6.077 -9.045 1.00 86.06 112 GLU A CA 1
ATOM 880 C C . GLU A 1 112 ? 10.995 6.701 -7.652 1.00 86.06 112 GLU A C 1
ATOM 882 O O . GLU A 1 112 ? 12.013 7.095 -7.080 1.00 86.06 112 GLU A O 1
ATOM 887 N N . GLY A 1 113 ? 9.785 6.811 -7.096 1.00 85.25 113 GLY A N 1
ATOM 888 C CA . GLY A 1 113 ? 9.580 7.395 -5.779 1.00 85.25 113 GLY A CA 1
ATOM 889 C C . GLY A 1 113 ? 10.254 6.573 -4.688 1.00 85.25 113 GLY A C 1
ATOM 890 O O . GLY A 1 113 ? 10.901 7.138 -3.811 1.00 85.25 113 GLY A O 1
ATOM 891 N N . GLU A 1 114 ? 10.157 5.247 -4.755 1.00 84.75 114 GLU A N 1
ATOM 892 C CA . GLU A 1 114 ? 10.801 4.340 -3.805 1.00 84.75 114 GLU A CA 1
ATOM 893 C C . GLU A 1 114 ? 12.330 4.432 -3.889 1.00 84.75 114 GLU A C 1
ATOM 895 O O . GLU A 1 114 ? 12.986 4.525 -2.851 1.00 84.75 114 GLU A O 1
ATOM 900 N N . TYR A 1 115 ? 12.908 4.472 -5.095 1.00 87.69 115 TYR A N 1
ATOM 901 C CA . TYR A 1 115 ? 14.347 4.674 -5.277 1.00 87.69 115 TYR A CA 1
ATOM 902 C C . TYR A 1 115 ? 14.793 6.036 -4.735 1.00 87.69 115 TYR A C 1
ATOM 904 O O . TYR A 1 115 ? 15.748 6.117 -3.959 1.00 87.69 115 TYR A O 1
ATOM 912 N N . PHE A 1 116 ? 14.072 7.106 -5.067 1.00 88.31 116 PHE A N 1
ATOM 913 C CA . PHE A 1 116 ? 14.405 8.445 -4.595 1.00 88.31 116 PHE A CA 1
ATOM 914 C C . PHE A 1 116 ? 14.382 8.525 -3.062 1.00 88.31 116 PHE A C 1
ATOM 916 O O . PHE A 1 116 ? 15.348 8.955 -2.431 1.00 88.31 116 PHE A O 1
ATOM 923 N N . LEU A 1 117 ? 13.288 8.071 -2.454 1.00 82.19 117 LEU A N 1
ATOM 924 C CA . LEU A 1 117 ? 13.034 8.214 -1.023 1.00 82.19 117 LEU A CA 1
ATOM 925 C C . LEU A 1 117 ? 13.884 7.267 -0.171 1.00 82.19 117 LEU A C 1
ATOM 927 O O . LEU A 1 117 ? 14.410 7.665 0.870 1.00 82.19 117 LEU A O 1
ATOM 931 N N . HIS A 1 118 ? 14.049 6.013 -0.599 1.00 80.88 118 HIS A N 1
ATOM 932 C CA . HIS A 1 118 ? 14.749 5.002 0.200 1.00 80.88 118 HIS A CA 1
ATOM 933 C C . HIS A 1 118 ? 16.229 4.863 -0.132 1.00 80.88 118 HIS A C 1
ATOM 935 O O . HIS A 1 118 ? 16.961 4.229 0.634 1.00 80.88 118 HIS A O 1
ATOM 941 N N . HIS A 1 119 ? 16.690 5.464 -1.228 1.00 88.94 119 HIS A N 1
ATOM 942 C CA . HIS A 1 119 ? 18.077 5.352 -1.660 1.00 88.94 119 HIS A CA 1
ATOM 943 C C . HIS A 1 119 ? 18.702 6.704 -2.003 1.00 88.94 119 HIS A C 1
ATOM 945 O O . HIS A 1 119 ? 19.683 7.093 -1.360 1.00 88.94 119 HIS A O 1
ATOM 951 N N . GLU A 1 120 ? 18.130 7.462 -2.942 1.00 90.81 120 GLU A N 1
ATOM 952 C CA . GLU A 1 120 ? 18.735 8.714 -3.415 1.00 90.81 120 GLU A CA 1
ATOM 953 C C . GLU A 1 120 ? 18.880 9.751 -2.288 1.00 90.81 120 GLU A C 1
ATOM 955 O O . GLU A 1 120 ? 19.972 10.278 -2.065 1.00 90.81 120 GLU A O 1
ATOM 960 N N . GLU A 1 121 ? 17.840 9.987 -1.485 1.00 88.44 121 GLU A N 1
ATOM 961 C CA . GLU A 1 121 ? 17.902 10.924 -0.354 1.00 88.44 121 GLU A CA 1
ATOM 962 C C . GLU A 1 121 ? 18.904 10.498 0.736 1.00 88.44 121 GLU A C 1
ATOM 964 O O . GLU A 1 121 ? 19.420 11.332 1.490 1.00 88.44 121 GLU A O 1
ATOM 969 N N . MET A 1 122 ? 19.218 9.207 0.845 1.00 86.81 122 MET A N 1
ATOM 970 C CA . MET A 1 122 ? 20.144 8.708 1.863 1.00 86.81 122 MET A CA 1
ATOM 971 C C . MET A 1 122 ? 21.595 8.720 1.389 1.00 86.81 122 MET A C 1
ATOM 973 O O . MET A 1 122 ? 22.477 9.165 2.132 1.00 86.81 122 MET A O 1
ATOM 977 N N . PHE A 1 123 ? 21.848 8.256 0.167 1.00 89.69 123 PHE A N 1
ATOM 978 C CA . PHE A 1 123 ? 23.198 8.022 -0.350 1.00 89.69 123 PHE A CA 1
ATOM 979 C C . PHE A 1 123 ? 23.660 9.085 -1.353 1.00 89.69 123 PHE A C 1
ATOM 981 O O . PHE A 1 123 ? 24.865 9.304 -1.495 1.00 89.69 123 PHE A O 1
ATOM 988 N N . HIS A 1 124 ? 22.725 9.812 -1.968 1.00 93.44 124 HIS A N 1
ATOM 989 C CA . HIS A 1 124 ? 22.959 10.781 -3.039 1.00 93.44 124 HIS A CA 1
ATOM 990 C C . HIS A 1 124 ? 22.369 12.172 -2.720 1.00 93.44 124 HIS A C 1
ATOM 992 O O . HIS A 1 124 ? 21.872 12.872 -3.590 1.00 93.44 124 HIS A O 1
ATOM 998 N N . ASN A 1 125 ? 22.494 12.644 -1.475 1.00 92.88 125 ASN A N 1
ATOM 999 C CA . ASN A 1 125 ? 21.897 13.915 -1.010 1.00 92.88 125 ASN A CA 1
ATOM 1000 C C . ASN A 1 125 ? 22.788 15.169 -1.090 1.00 92.88 125 ASN A C 1
ATOM 1002 O O . ASN A 1 125 ? 22.444 16.222 -0.543 1.00 92.88 125 ASN A O 1
ATOM 1006 N N . SER A 1 126 ? 23.947 15.083 -1.735 1.00 93.88 126 SER A N 1
ATOM 1007 C CA . SER A 1 126 ? 24.882 16.198 -1.892 1.00 93.88 126 SER A CA 1
ATOM 1008 C C . SER A 1 126 ? 25.363 16.319 -3.338 1.00 93.88 126 SER A C 1
ATOM 1010 O O . SER A 1 126 ? 25.438 15.307 -4.037 1.00 93.88 126 SER A O 1
ATOM 1012 N N . PRO A 1 127 ? 25.777 17.517 -3.794 1.00 94.50 127 PRO A N 1
ATOM 1013 C CA . PRO A 1 127 ? 26.353 17.676 -5.129 1.00 94.50 127 PRO A CA 1
ATOM 1014 C C . PRO A 1 127 ? 27.559 16.761 -5.386 1.00 94.50 127 PRO A C 1
ATOM 1016 O O . PRO A 1 127 ? 27.826 16.387 -6.524 1.00 94.50 127 PRO A O 1
ATOM 1019 N N . GLU A 1 128 ? 28.318 16.408 -4.347 1.00 93.56 128 GLU A N 1
ATOM 1020 C CA . GLU A 1 128 ? 29.443 15.481 -4.441 1.00 93.56 128 GLU A CA 1
ATOM 1021 C C . GLU A 1 128 ? 29.006 14.027 -4.625 1.00 93.56 128 GLU A C 1
ATOM 1023 O O . GLU A 1 128 ? 29.637 13.317 -5.405 1.00 93.56 128 GLU A O 1
ATOM 1028 N N . SER A 1 129 ? 27.955 13.595 -3.927 1.00 91.50 129 SER A N 1
ATOM 1029 C CA . SER A 1 129 ? 27.407 12.238 -4.026 1.00 91.50 129 SER A CA 1
ATOM 1030 C C . SER A 1 129 ? 26.474 12.050 -5.224 1.00 91.50 129 SER A C 1
ATOM 1032 O O . SER A 1 129 ? 26.188 10.919 -5.573 1.00 91.50 129 SER A O 1
ATOM 1034 N N . GLN A 1 130 ? 26.019 13.120 -5.877 1.00 92.56 130 GLN A N 1
ATOM 1035 C CA . GLN A 1 130 ? 25.227 13.064 -7.118 1.00 92.56 130 GLN A CA 1
ATOM 1036 C C . GLN A 1 130 ? 26.086 13.091 -8.391 1.00 92.56 130 GLN A C 1
ATOM 1038 O O . GLN A 1 130 ? 25.573 13.280 -9.494 1.00 92.56 130 GLN A O 1
ATOM 1043 N N . LYS A 1 131 ? 27.408 12.939 -8.267 1.00 93.88 131 LYS A N 1
ATOM 1044 C CA . LYS A 1 131 ? 28.281 12.772 -9.433 1.00 93.88 131 LYS A CA 1
ATOM 1045 C C . LYS A 1 131 ? 28.125 11.372 -10.009 1.00 93.88 131 LYS A C 1
ATOM 1047 O O . LYS A 1 131 ? 27.904 10.423 -9.266 1.00 93.88 131 LYS A O 1
ATOM 1052 N N . GLU A 1 132 ? 28.316 11.253 -11.317 1.00 91.62 132 GLU A N 1
ATOM 1053 C CA . GLU A 1 132 ? 28.189 9.990 -12.052 1.00 91.62 132 GLU A CA 1
ATOM 1054 C C . GLU A 1 132 ? 29.009 8.858 -11.412 1.00 91.62 132 GLU A C 1
ATOM 1056 O O . GLU A 1 132 ? 28.525 7.743 -11.265 1.00 91.62 132 GLU A O 1
ATOM 1061 N N . GLU A 1 133 ? 30.219 9.150 -10.926 1.00 94.19 133 GLU A N 1
ATOM 1062 C CA . GLU A 1 133 ? 31.104 8.133 -10.349 1.00 94.19 133 GLU A CA 1
ATOM 1063 C C . GLU A 1 133 ? 30.679 7.648 -8.954 1.00 94.19 133 GLU A C 1
ATOM 1065 O O . GLU A 1 133 ? 31.268 6.699 -8.434 1.00 94.19 133 GLU A O 1
ATOM 1070 N N . ALA A 1 134 ? 29.715 8.318 -8.318 1.00 94.69 134 ALA A N 1
ATOM 1071 C CA . ALA A 1 134 ? 29.223 7.969 -6.991 1.00 94.69 134 ALA A CA 1
ATOM 1072 C C . ALA A 1 134 ? 28.070 6.953 -7.029 1.00 94.69 134 ALA A C 1
ATOM 1074 O O . ALA A 1 134 ? 27.844 6.291 -6.017 1.00 94.69 134 ALA A O 1
ATOM 1075 N N . TYR A 1 135 ? 27.387 6.797 -8.170 1.00 94.75 135 TYR A N 1
ATOM 1076 C CA . TYR A 1 135 ? 26.302 5.829 -8.360 1.00 94.75 135 TYR A CA 1
ATOM 1077 C C . TYR A 1 135 ? 26.852 4.422 -8.610 1.00 94.75 135 TYR A C 1
ATOM 1079 O O . TYR A 1 135 ? 26.994 3.959 -9.743 1.00 94.75 135 TYR A O 1
ATOM 1087 N N . VAL A 1 136 ? 27.249 3.760 -7.530 1.00 94.44 136 VAL A N 1
ATOM 1088 C CA . VAL A 1 136 ? 27.896 2.440 -7.557 1.00 94.44 136 VAL A CA 1
ATOM 1089 C C . VAL A 1 136 ? 27.271 1.455 -6.576 1.00 94.44 136 VAL A C 1
ATOM 1091 O O . VAL A 1 136 ? 27.765 0.331 -6.435 1.00 94.44 136 VAL A O 1
ATOM 1094 N N . HIS A 1 137 ? 26.219 1.859 -5.866 1.00 93.31 137 HIS A N 1
ATOM 1095 C CA . HIS A 1 137 ? 25.481 0.960 -4.998 1.00 93.31 137 HIS A CA 1
ATOM 1096 C C . HIS A 1 137 ? 24.760 -0.093 -5.854 1.00 93.31 137 HIS A C 1
ATOM 1098 O O . HIS A 1 137 ? 24.366 0.191 -6.989 1.00 93.31 137 HIS A O 1
ATOM 1104 N N . PRO A 1 138 ? 24.595 -1.327 -5.349 1.00 93.75 138 PRO A N 1
ATOM 1105 C CA . PRO A 1 138 ? 23.834 -2.358 -6.051 1.00 93.75 138 PRO A CA 1
ATOM 1106 C C . PRO A 1 138 ? 22.443 -1.888 -6.495 1.00 93.75 138 PRO A C 1
ATOM 1108 O O . PRO A 1 138 ? 22.000 -2.255 -7.580 1.00 93.75 138 PRO A O 1
ATOM 1111 N N . GLU A 1 139 ? 21.789 -1.065 -5.677 1.00 89.00 139 GLU A N 1
ATOM 1112 C CA . GLU A 1 139 ? 20.487 -0.457 -5.936 1.00 89.00 139 GLU A CA 1
ATOM 1113 C C . GLU A 1 139 ? 20.540 0.549 -7.099 1.00 89.00 139 GLU A C 1
ATOM 1115 O O . GLU A 1 139 ? 19.676 0.480 -7.968 1.00 89.00 139 GLU A O 1
ATOM 1120 N N . ASP A 1 140 ? 21.586 1.387 -7.192 1.00 93.75 140 ASP A N 1
ATOM 1121 C CA . ASP A 1 140 ? 21.803 2.310 -8.327 1.00 93.75 140 ASP A CA 1
ATOM 1122 C C . ASP A 1 140 ? 21.887 1.537 -9.646 1.00 93.75 140 ASP A C 1
ATOM 1124 O O . ASP A 1 140 ? 21.226 1.843 -10.638 1.00 93.75 140 ASP A O 1
ATOM 1128 N N . ILE A 1 141 ? 22.717 0.491 -9.647 1.00 92.94 141 ILE A N 1
ATOM 1129 C CA . ILE A 1 141 ? 22.977 -0.331 -10.828 1.00 92.94 141 ILE A CA 1
ATOM 1130 C C . ILE A 1 141 ? 21.698 -1.050 -11.253 1.00 92.94 141 ILE A C 1
ATOM 1132 O O . ILE A 1 141 ? 21.415 -1.129 -12.448 1.00 92.94 141 ILE A O 1
ATOM 1136 N N . ALA A 1 142 ? 20.941 -1.586 -10.293 1.00 90.19 142 ALA A N 1
ATOM 1137 C CA . ALA A 1 142 ? 19.684 -2.270 -10.563 1.00 90.19 142 ALA A CA 1
ATOM 1138 C C . ALA A 1 142 ? 18.643 -1.315 -11.163 1.00 90.19 142 ALA A C 1
ATOM 1140 O O . ALA A 1 142 ? 18.077 -1.635 -12.206 1.00 90.19 142 ALA A O 1
ATOM 1141 N N . HIS A 1 143 ? 18.462 -0.141 -10.555 1.00 90.12 143 HIS A N 1
ATOM 1142 C CA . HIS A 1 143 ? 17.538 0.887 -11.023 1.00 90.12 143 HIS A CA 1
ATOM 1143 C C . HIS A 1 143 ? 17.891 1.350 -12.448 1.00 90.12 143 HIS A C 1
ATOM 1145 O O . HIS A 1 143 ? 17.070 1.245 -13.356 1.00 90.12 143 HIS A O 1
ATOM 1151 N N . PHE A 1 144 ? 19.146 1.725 -12.720 1.00 91.75 144 PHE A N 1
ATOM 1152 C CA . PHE A 1 144 ? 19.550 2.161 -14.065 1.00 91.75 144 PHE A CA 1
ATOM 1153 C C . PHE A 1 144 ? 19.512 1.054 -15.119 1.00 91.75 144 PHE A C 1
ATOM 1155 O O . PHE A 1 144 ? 19.152 1.316 -16.266 1.00 91.75 144 PHE A O 1
ATOM 1162 N N . SER A 1 145 ? 19.842 -0.187 -14.746 1.00 90.81 145 SER A N 1
ATOM 1163 C CA . SER A 1 145 ? 19.682 -1.325 -15.660 1.00 90.81 145 SER A CA 1
ATOM 1164 C C . SER A 1 145 ? 18.212 -1.511 -16.044 1.00 90.81 145 SER A C 1
ATOM 1166 O O . SER A 1 145 ? 17.916 -1.845 -17.189 1.00 90.81 145 SER A O 1
ATOM 1168 N N . HIS A 1 146 ? 17.283 -1.263 -15.114 1.00 87.00 146 HIS A N 1
ATOM 1169 C CA . HIS A 1 146 ? 15.854 -1.318 -15.403 1.00 87.00 146 HIS A CA 1
ATOM 1170 C C . HIS A 1 146 ? 15.411 -0.209 -16.368 1.00 87.00 146 HIS A C 1
ATOM 1172 O O . HIS A 1 146 ? 14.704 -0.492 -17.337 1.00 87.00 146 HIS A O 1
ATOM 1178 N N . HIS A 1 147 ? 15.897 1.023 -16.185 1.00 89.19 147 HIS A N 1
ATOM 1179 C CA . HIS A 1 147 ? 15.658 2.111 -17.140 1.00 89.19 147 HIS A CA 1
ATOM 1180 C C . HIS A 1 147 ? 16.151 1.782 -18.545 1.00 89.19 147 HIS A C 1
ATOM 1182 O O . HIS A 1 147 ? 15.407 1.976 -19.504 1.00 89.19 147 HIS A O 1
ATOM 1188 N N . GLU A 1 148 ? 17.365 1.242 -18.679 1.00 87.94 148 GLU A N 1
ATOM 1189 C CA . GLU A 1 148 ? 17.906 0.850 -19.984 1.00 87.94 148 GLU A CA 1
ATOM 1190 C C . GLU A 1 148 ? 16.986 -0.175 -20.674 1.00 87.94 148 GLU A C 1
ATOM 1192 O O . GLU A 1 148 ? 16.705 -0.076 -21.871 1.00 87.94 148 GLU A O 1
ATOM 1197 N N . GLU A 1 149 ? 16.434 -1.131 -19.920 1.00 84.94 149 GLU A N 1
ATOM 1198 C CA . GLU A 1 149 ? 15.456 -2.081 -20.453 1.00 84.94 149 GLU A CA 1
ATOM 1199 C C . GLU A 1 149 ? 14.142 -1.418 -20.890 1.00 84.94 149 GLU A C 1
ATOM 1201 O O . GLU A 1 149 ? 13.560 -1.837 -21.897 1.00 84.94 149 GLU A O 1
ATOM 1206 N N . ILE A 1 150 ? 13.647 -0.424 -20.147 1.00 83.75 150 ILE A N 1
ATOM 1207 C CA . ILE A 1 150 ? 12.436 0.330 -20.499 1.00 83.75 150 ILE A CA 1
ATOM 1208 C C . ILE A 1 150 ? 12.680 1.160 -21.761 1.00 83.75 150 ILE A C 1
ATOM 1210 O O . ILE A 1 150 ? 11.897 1.049 -22.705 1.00 83.75 150 ILE A O 1
ATOM 1214 N N . GLU A 1 151 ? 13.774 1.916 -21.831 1.00 84.69 151 GLU A N 1
ATOM 1215 C CA . GLU A 1 151 ? 14.118 2.755 -22.985 1.00 84.69 151 GLU A CA 1
ATOM 1216 C C . GLU A 1 151 ? 14.210 1.927 -24.271 1.00 84.69 151 GLU A C 1
ATOM 1218 O O . GLU A 1 151 ? 13.604 2.271 -25.287 1.00 84.69 151 GLU A O 1
ATOM 1223 N N . VAL A 1 152 ? 14.869 0.763 -24.220 1.00 84.12 152 VAL A N 1
ATOM 1224 C CA . VAL A 1 152 ? 14.936 -0.161 -25.363 1.00 84.12 152 VAL A CA 1
ATOM 1225 C C . VAL A 1 152 ? 13.539 -0.628 -25.793 1.00 84.12 152 VAL A C 1
ATOM 1227 O O . VAL A 1 152 ? 13.263 -0.750 -26.991 1.00 84.12 152 VAL A O 1
ATOM 1230 N N . LYS A 1 153 ? 12.630 -0.890 -24.845 1.00 82.75 153 LYS A N 1
ATOM 1231 C CA . LYS A 1 153 ? 11.239 -1.273 -25.154 1.00 82.75 153 LYS A CA 1
ATOM 1232 C C . LYS A 1 153 ? 10.463 -0.113 -25.784 1.00 82.75 153 LYS A C 1
ATOM 1234 O O . LYS A 1 153 ? 9.691 -0.349 -26.717 1.00 82.75 153 LYS A O 1
ATOM 1239 N N . GLU A 1 154 ? 10.641 1.109 -25.290 1.00 83.44 154 GLU A N 1
ATOM 1240 C CA . GLU A 1 154 ? 9.980 2.311 -25.805 1.00 83.44 154 GLU A CA 1
ATOM 1241 C C . GLU A 1 154 ? 10.450 2.673 -27.216 1.00 83.44 154 GLU A C 1
ATOM 1243 O O . GLU A 1 154 ? 9.618 2.926 -28.095 1.00 83.44 154 GLU A O 1
ATOM 1248 N N . ASP A 1 155 ? 11.755 2.607 -27.471 1.00 84.88 155 ASP A N 1
ATOM 1249 C CA . ASP A 1 155 ? 12.335 2.830 -28.794 1.00 84.88 155 ASP A CA 1
ATOM 1250 C C . ASP A 1 155 ? 11.787 1.827 -29.816 1.00 84.88 155 ASP A C 1
ATOM 1252 O O . ASP A 1 155 ? 11.369 2.207 -30.916 1.00 84.88 155 ASP A O 1
ATOM 1256 N N . GLU A 1 156 ? 11.691 0.547 -29.448 1.00 84.56 156 GLU A N 1
ATOM 1257 C CA . GLU A 1 156 ? 11.103 -0.475 -30.316 1.00 84.56 156 GLU A CA 1
ATOM 1258 C C . GLU A 1 156 ? 9.606 -0.245 -30.565 1.00 84.56 156 GLU A C 1
ATOM 1260 O O . GLU A 1 156 ? 9.135 -0.393 -31.700 1.00 84.56 156 GLU A O 1
ATOM 1265 N N . LEU A 1 157 ? 8.850 0.168 -29.545 1.00 82.88 157 LEU A N 1
ATOM 1266 C CA . LEU A 1 157 ? 7.446 0.559 -29.690 1.00 82.88 157 LEU A CA 1
ATOM 1267 C C . LEU A 1 157 ? 7.284 1.732 -30.660 1.00 82.88 157 LEU A C 1
ATOM 1269 O O . LEU A 1 157 ? 6.435 1.676 -31.558 1.00 82.88 157 LEU A O 1
ATOM 1273 N N . ALA A 1 158 ? 8.110 2.769 -30.520 1.00 85.94 158 ALA A N 1
ATOM 1274 C CA . ALA A 1 158 ? 8.109 3.929 -31.401 1.00 85.94 158 ALA A CA 1
ATOM 1275 C C . ALA A 1 158 ? 8.440 3.528 -32.845 1.00 85.94 158 ALA A C 1
ATOM 1277 O O . ALA A 1 158 ? 7.771 3.964 -33.786 1.00 85.94 158 ALA A O 1
ATOM 1278 N N . ARG A 1 159 ? 9.417 2.637 -33.029 1.00 87.25 159 ARG A N 1
ATOM 1279 C CA . ARG A 1 159 ? 9.835 2.110 -34.332 1.00 87.25 159 ARG A CA 1
ATOM 1280 C C . ARG A 1 159 ? 8.711 1.337 -35.024 1.00 87.25 159 ARG A C 1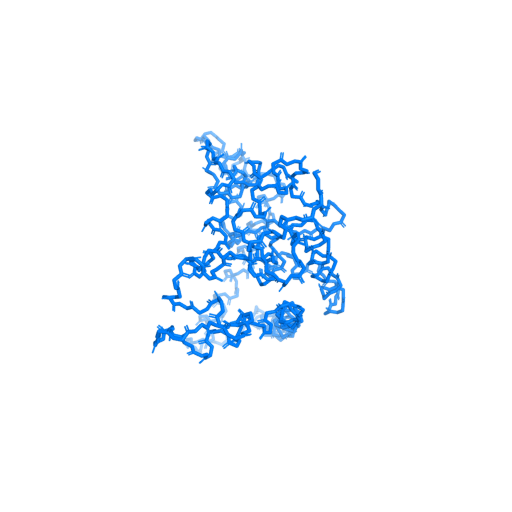
ATOM 1282 O O . ARG A 1 159 ? 8.411 1.596 -36.193 1.00 87.25 159 ARG A O 1
ATOM 1289 N N . VAL A 1 160 ? 8.033 0.448 -34.291 1.00 85.25 160 VAL A N 1
ATOM 1290 C CA . VAL A 1 160 ? 6.856 -0.292 -34.777 1.00 85.25 160 VAL A CA 1
ATOM 1291 C C . VAL A 1 160 ? 5.714 0.662 -35.133 1.00 85.25 160 VAL A C 1
ATOM 1293 O O . VAL A 1 160 ? 5.126 0.530 -36.207 1.00 85.25 160 VAL A O 1
ATOM 1296 N N . ALA A 1 161 ? 5.415 1.645 -34.280 1.00 86.50 161 ALA A N 1
ATOM 1297 C CA . ALA A 1 161 ? 4.350 2.622 -34.516 1.00 86.50 161 ALA A CA 1
ATOM 1298 C C . ALA A 1 161 ? 4.610 3.495 -35.758 1.00 86.50 161 ALA A C 1
ATOM 1300 O O . ALA A 1 161 ? 3.677 3.836 -36.485 1.00 86.50 161 ALA A O 1
ATOM 1301 N N . GLN A 1 162 ? 5.876 3.813 -36.036 1.00 91.06 162 GLN A N 1
ATOM 1302 C CA . GLN A 1 162 ? 6.307 4.543 -37.233 1.00 91.06 162 GLN A CA 1
ATOM 1303 C C . GLN A 1 162 ? 6.352 3.674 -38.504 1.00 91.06 162 GLN A C 1
ATOM 1305 O O . GLN A 1 162 ? 6.594 4.195 -39.593 1.00 91.06 162 GLN A O 1
ATOM 1310 N N . GLY A 1 163 ? 6.117 2.361 -38.398 1.00 88.56 163 GLY A N 1
ATOM 1311 C CA . GLY A 1 163 ? 6.174 1.431 -39.529 1.00 88.56 163 GLY A CA 1
ATOM 1312 C C . GLY A 1 163 ? 7.593 1.162 -40.040 1.00 88.56 163 GLY A C 1
ATOM 1313 O O . GLY A 1 163 ? 7.764 0.764 -41.195 1.00 88.56 163 GLY A O 1
ATOM 1314 N N . LEU A 1 164 ? 8.611 1.393 -39.208 1.00 86.69 164 LEU A N 1
ATOM 1315 C CA . LEU A 1 164 ? 9.998 1.058 -39.517 1.00 86.69 164 LEU A CA 1
ATOM 1316 C C . LEU A 1 164 ? 10.188 -0.480 -39.491 1.00 86.69 164 LEU A C 1
ATOM 1318 O O . LEU A 1 164 ? 9.484 -1.186 -38.765 1.00 86.69 164 LEU A O 1
ATOM 1322 N N . PRO A 1 165 ? 11.092 -1.039 -40.318 1.00 83.06 165 PRO A N 1
ATOM 1323 C CA . PRO A 1 165 ? 11.241 -2.489 -40.474 1.00 83.06 165 PRO A CA 1
ATOM 1324 C C . PRO A 1 165 ? 11.815 -3.146 -39.216 1.00 83.06 165 PRO A C 1
ATOM 1326 O O . PRO A 1 165 ? 12.737 -2.596 -38.638 1.00 83.06 165 PRO A O 1
ATOM 1329 N N . ALA A 1 166 ? 11.350 -4.347 -38.850 1.00 78.44 166 ALA A N 1
ATOM 1330 C CA . ALA A 1 166 ? 11.848 -5.104 -37.694 1.00 78.44 166 ALA A CA 1
ATOM 1331 C C . ALA A 1 166 ? 13.367 -5.366 -37.751 1.00 78.44 166 ALA A C 1
ATOM 1333 O O . ALA A 1 166 ? 13.901 -5.688 -38.812 1.00 78.44 166 ALA A O 1
ATOM 1334 N N . ASP A 1 167 ? 14.046 -5.279 -36.609 1.00 81.50 167 ASP A N 1
ATOM 1335 C CA . ASP A 1 167 ? 15.445 -5.672 -36.441 1.00 81.50 167 ASP A CA 1
ATOM 1336 C C . ASP A 1 167 ? 15.589 -6.764 -35.362 1.00 81.50 167 ASP A C 1
ATOM 1338 O O . ASP A 1 167 ? 14.617 -7.408 -34.950 1.00 81.50 167 ASP A O 1
ATOM 1342 N N . VAL A 1 168 ? 16.832 -7.023 -34.949 1.00 77.06 168 VAL A N 1
ATOM 1343 C CA . VAL A 1 168 ? 17.153 -8.019 -33.919 1.00 77.06 168 VAL A CA 1
ATOM 1344 C C . VAL A 1 168 ? 16.527 -7.679 -32.563 1.00 77.06 168 VAL A C 1
ATOM 1346 O O . VAL A 1 168 ? 16.076 -8.598 -31.874 1.00 77.06 168 VAL A O 1
ATOM 1349 N N . ASN A 1 169 ? 16.417 -6.392 -32.227 1.00 77.69 169 ASN A N 1
ATOM 1350 C CA . ASN A 1 169 ? 15.820 -5.921 -30.983 1.00 77.69 169 ASN A CA 1
ATOM 1351 C C . ASN A 1 169 ? 14.303 -6.107 -31.027 1.00 77.69 169 ASN A C 1
ATOM 1353 O O . ASN A 1 169 ? 13.716 -6.570 -30.053 1.00 77.69 169 ASN A O 1
ATOM 1357 N N . THR A 1 170 ? 13.668 -5.919 -32.185 1.00 77.81 170 THR A N 1
ATOM 1358 C CA . THR A 1 170 ? 12.220 -6.145 -32.341 1.00 77.81 170 THR A CA 1
ATOM 1359 C C . THR A 1 170 ? 11.809 -7.588 -32.065 1.00 77.81 170 THR A C 1
ATOM 1361 O O . THR A 1 170 ? 10.800 -7.843 -31.411 1.00 77.81 170 THR A O 1
ATOM 1364 N N . ALA A 1 171 ? 12.568 -8.571 -32.558 1.00 76.31 171 ALA A N 1
ATOM 1365 C CA . ALA A 1 171 ? 12.249 -9.985 -32.339 1.00 76.31 171 ALA A CA 1
ATOM 1366 C C . ALA A 1 171 ? 12.453 -10.422 -30.876 1.00 76.31 171 ALA A C 1
ATOM 1368 O O . ALA A 1 171 ? 11.823 -11.379 -30.411 1.00 76.31 171 ALA A O 1
ATOM 1369 N N . GLN A 1 172 ? 13.359 -9.758 -30.158 1.00 78.44 172 GLN A N 1
ATOM 1370 C CA . GLN A 1 172 ? 13.546 -9.937 -28.722 1.00 78.44 172 GLN A CA 1
ATOM 1371 C C . GLN A 1 172 ? 12.413 -9.263 -27.941 1.00 78.44 172 GLN A C 1
ATOM 1373 O O . GLN A 1 172 ? 11.770 -9.932 -27.132 1.00 78.44 172 GLN A O 1
ATOM 1378 N N . TYR A 1 173 ? 12.093 -8.013 -28.277 1.00 78.38 173 TYR A N 1
ATOM 1379 C CA . TYR A 1 173 ? 10.978 -7.248 -27.725 1.00 78.38 173 TYR A CA 1
ATOM 1380 C C . TYR A 1 173 ? 9.646 -7.998 -27.844 1.00 78.38 173 TYR A C 1
ATOM 1382 O O . TYR A 1 173 ? 8.932 -8.146 -26.859 1.00 78.38 173 TYR A O 1
ATOM 1390 N N . LEU A 1 174 ? 9.313 -8.546 -29.019 1.00 78.94 174 LEU A N 1
ATOM 1391 C CA . LEU A 1 174 ? 8.049 -9.267 -29.216 1.00 78.94 174 LEU A CA 1
ATOM 1392 C C . LEU A 1 174 ? 7.927 -10.501 -28.308 1.00 78.94 174 LEU A C 1
ATOM 1394 O O . LEU A 1 174 ? 6.858 -10.742 -27.751 1.00 78.94 174 LEU A O 1
ATOM 1398 N N . ARG A 1 175 ? 9.022 -11.251 -28.117 1.00 79.00 175 ARG A N 1
ATOM 1399 C CA . ARG A 1 175 ? 9.056 -12.402 -27.198 1.00 79.00 175 ARG A CA 1
ATOM 1400 C C . ARG A 1 175 ? 8.935 -11.971 -25.739 1.00 79.00 175 ARG A C 1
ATOM 1402 O O . ARG A 1 175 ? 8.187 -12.587 -24.987 1.00 79.00 175 ARG A O 1
ATOM 1409 N N . GLN A 1 176 ? 9.636 -10.907 -25.353 1.00 80.31 176 GLN A N 1
ATOM 1410 C CA . GLN A 1 176 ? 9.521 -10.324 -24.017 1.00 80.31 176 GLN A CA 1
ATOM 1411 C C . GLN A 1 176 ? 8.102 -9.811 -23.760 1.00 80.31 176 GLN A C 1
ATOM 1413 O O . GLN A 1 176 ? 7.566 -10.035 -22.685 1.00 80.31 176 GLN A O 1
ATOM 1418 N N . ARG A 1 177 ? 7.448 -9.192 -24.748 1.00 80.00 177 ARG A N 1
ATOM 1419 C CA . ARG A 1 177 ? 6.085 -8.665 -24.616 1.00 80.00 177 ARG A CA 1
ATOM 1420 C C . ARG A 1 177 ? 5.059 -9.755 -24.322 1.00 80.00 177 ARG A C 1
ATOM 1422 O O . ARG A 1 177 ? 4.169 -9.535 -23.513 1.00 80.00 177 ARG A O 1
ATOM 1429 N N . GLU A 1 178 ? 5.171 -10.918 -24.961 1.00 79.62 178 GLU A N 1
ATOM 1430 C CA . GLU A 1 178 ? 4.302 -12.065 -24.655 1.00 79.62 178 GLU A CA 1
ATOM 1431 C C . GLU A 1 178 ? 4.523 -12.580 -23.226 1.00 79.62 178 GLU A C 1
ATOM 1433 O O . GLU A 1 178 ? 3.557 -12.863 -22.521 1.00 79.62 178 GLU A O 1
ATOM 1438 N N . GLN A 1 179 ? 5.780 -12.652 -22.774 1.00 81.00 179 GLN A N 1
ATOM 1439 C CA . GLN A 1 179 ? 6.108 -13.028 -21.395 1.00 81.00 179 GLN A CA 1
ATOM 1440 C C . GLN A 1 179 ? 5.581 -12.002 -20.387 1.00 81.00 179 GLN A C 1
ATOM 1442 O O . GLN A 1 179 ? 4.936 -12.386 -19.417 1.00 81.00 179 GLN A O 1
ATOM 1447 N N . HIS A 1 180 ? 5.785 -10.709 -20.647 1.00 81.94 180 HIS A N 1
ATOM 1448 C CA . HIS A 1 180 ? 5.247 -9.622 -19.833 1.00 81.94 180 HIS A CA 1
ATOM 1449 C C . HIS A 1 180 ? 3.720 -9.660 -19.785 1.00 81.94 180 HIS A C 1
ATOM 1451 O O . HIS A 1 180 ? 3.162 -9.538 -18.707 1.00 81.94 180 HIS A O 1
ATOM 1457 N N . ALA A 1 181 ? 3.034 -9.914 -20.902 1.00 84.88 181 ALA A N 1
ATOM 1458 C CA . ALA A 1 181 ? 1.576 -10.037 -20.900 1.00 84.88 181 ALA A CA 1
ATOM 1459 C C . ALA A 1 181 ? 1.087 -11.175 -19.984 1.00 84.88 181 ALA A C 1
ATOM 1461 O O . ALA A 1 181 ? 0.114 -10.999 -19.256 1.00 84.88 181 ALA A O 1
ATOM 1462 N N . ALA A 1 182 ? 1.777 -12.321 -19.981 1.00 86.31 182 ALA A N 1
ATOM 1463 C CA . ALA A 1 182 ? 1.457 -13.425 -19.076 1.00 86.31 182 ALA A CA 1
ATOM 1464 C C . ALA A 1 182 ? 1.759 -13.091 -17.602 1.00 86.31 182 ALA A C 1
ATOM 1466 O O . ALA A 1 182 ? 1.015 -13.512 -16.715 1.00 86.31 182 ALA A O 1
ATOM 1467 N N . LEU A 1 183 ? 2.834 -12.337 -17.337 1.00 87.06 183 LEU A N 1
ATOM 1468 C CA . LEU A 1 183 ? 3.162 -11.842 -15.997 1.00 87.06 183 LEU A CA 1
ATOM 1469 C C . LEU A 1 183 ? 2.113 -10.843 -15.498 1.00 87.06 183 LEU A C 1
ATOM 1471 O O . LEU A 1 183 ? 1.651 -10.986 -14.373 1.00 87.06 183 LEU A O 1
ATOM 1475 N N . GLU A 1 184 ? 1.677 -9.902 -16.335 1.00 87.75 184 GLU A N 1
ATOM 1476 C CA . GLU A 1 184 ? 0.617 -8.943 -16.002 1.00 87.75 184 GLU A CA 1
ATOM 1477 C C . GLU A 1 184 ? -0.715 -9.641 -15.698 1.00 87.75 184 GLU A C 1
ATOM 1479 O O . GLU A 1 184 ? -1.367 -9.329 -14.705 1.00 87.75 184 GLU A O 1
ATOM 1484 N N . GLU A 1 185 ? -1.095 -10.660 -16.476 1.00 90.75 185 GLU A N 1
ATOM 1485 C CA . GLU A 1 185 ? -2.295 -11.460 -16.190 1.00 90.75 185 GLU A CA 1
ATOM 1486 C C . GLU A 1 185 ? -2.182 -12.219 -14.851 1.00 90.75 185 GL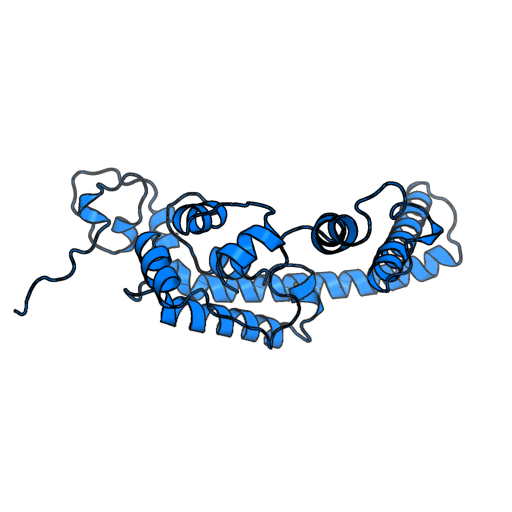U A C 1
ATOM 1488 O O . GLU A 1 185 ? -3.166 -12.429 -14.139 1.00 90.75 185 GLU A O 1
ATOM 1493 N N . GLU A 1 186 ? -0.985 -12.673 -14.482 1.00 91.62 186 GLU A N 1
ATOM 1494 C CA . GLU A 1 186 ? -0.731 -13.293 -13.179 1.00 91.62 186 GLU A CA 1
ATOM 1495 C C . GLU A 1 186 ? -0.755 -12.258 -12.036 1.00 91.62 186 GLU A C 1
ATOM 1497 O O . GLU A 1 186 ? -1.354 -12.532 -10.991 1.00 91.62 186 GLU A O 1
ATOM 1502 N N . ARG A 1 187 ? -0.176 -11.063 -12.232 1.00 92.44 187 ARG A N 1
ATOM 1503 C CA . ARG A 1 187 ? -0.238 -9.927 -11.292 1.00 92.44 187 ARG A CA 1
ATOM 1504 C C . ARG A 1 187 ? -1.686 -9.512 -11.029 1.00 92.44 187 ARG A C 1
ATOM 1506 O O . ARG A 1 187 ? -2.089 -9.392 -9.873 1.00 92.44 187 ARG A O 1
ATOM 1513 N N . GLU A 1 188 ? -2.501 -9.388 -12.074 1.00 93.50 188 GLU A N 1
ATOM 1514 C CA . GLU A 1 188 ? -3.926 -9.062 -11.951 1.00 93.50 188 GLU A CA 1
ATOM 1515 C C . GLU A 1 188 ? -4.679 -10.130 -11.144 1.00 93.50 188 GLU A C 1
ATOM 1517 O O . GLU A 1 188 ? -5.430 -9.803 -10.224 1.00 93.50 188 GLU A O 1
ATOM 1522 N N . ARG A 1 189 ? -4.408 -11.418 -11.389 1.00 94.88 189 ARG A N 1
ATOM 1523 C CA . ARG A 1 189 ? -5.000 -12.515 -10.604 1.00 94.88 189 ARG A CA 1
ATOM 1524 C C . ARG A 1 189 ? -4.594 -12.482 -9.128 1.00 94.88 189 ARG A C 1
ATOM 1526 O O . ARG A 1 189 ? -5.415 -12.806 -8.267 1.00 94.88 189 ARG A O 1
ATOM 1533 N N . ARG A 1 190 ? -3.358 -12.080 -8.813 1.00 94.31 190 ARG A N 1
ATOM 1534 C CA . ARG A 1 190 ? -2.891 -11.872 -7.428 1.00 94.31 190 ARG A CA 1
ATOM 1535 C C . ARG A 1 190 ? -3.639 -10.715 -6.768 1.00 94.31 190 ARG A C 1
ATOM 1537 O O . ARG A 1 190 ? -4.166 -10.897 -5.671 1.00 94.31 190 ARG A O 1
ATOM 1544 N N . LEU A 1 191 ? -3.769 -9.579 -7.453 1.00 92.56 191 LEU A N 1
ATOM 1545 C CA . LEU A 1 191 ? -4.544 -8.425 -6.983 1.00 92.56 191 LEU A CA 1
ATOM 1546 C C . LEU A 1 191 ? -6.016 -8.773 -6.742 1.00 92.56 191 LEU A C 1
ATOM 1548 O O . LEU A 1 191 ? -6.595 -8.388 -5.724 1.00 92.56 191 LEU A O 1
ATOM 1552 N N . ASP A 1 192 ? -6.629 -9.537 -7.638 1.00 93.69 192 ASP A N 1
ATOM 1553 C CA . ASP A 1 192 ? -8.009 -9.984 -7.471 1.00 93.69 192 ASP A CA 1
ATOM 1554 C C . ASP A 1 192 ? -8.175 -10.921 -6.273 1.00 93.69 192 ASP A C 1
ATOM 1556 O O . ASP A 1 192 ? -9.166 -10.816 -5.545 1.00 93.69 192 ASP A O 1
ATOM 1560 N N . ALA A 1 193 ? -7.192 -11.780 -5.993 1.00 92.75 193 ALA A N 1
ATOM 1561 C CA . ALA A 1 193 ? -7.198 -12.607 -4.791 1.00 92.75 193 ALA A CA 1
ATOM 1562 C C . ALA A 1 193 ? -7.108 -11.762 -3.504 1.00 92.75 193 ALA A C 1
ATOM 1564 O O . ALA A 1 193 ? -7.854 -12.011 -2.554 1.00 92.75 193 ALA A O 1
ATOM 1565 N N . VAL A 1 194 ? -6.274 -10.717 -3.492 1.00 92.38 194 VAL A N 1
ATOM 1566 C CA . VAL A 1 194 ? -6.166 -9.739 -2.388 1.00 92.38 194 VAL A CA 1
ATOM 1567 C C . VAL A 1 194 ? -7.500 -9.025 -2.166 1.00 92.38 194 VAL A C 1
ATOM 1569 O O . VAL A 1 194 ? -8.008 -8.987 -1.041 1.00 92.38 194 VAL A O 1
ATOM 1572 N N . ARG A 1 195 ? -8.127 -8.524 -3.238 1.00 91.31 195 ARG A N 1
ATOM 1573 C CA . ARG A 1 195 ? -9.457 -7.889 -3.178 1.00 91.31 195 ARG A CA 1
ATOM 1574 C C . ARG A 1 195 ? -10.517 -8.855 -2.653 1.00 91.31 195 ARG A C 1
ATOM 1576 O O . ARG A 1 195 ? -11.316 -8.481 -1.795 1.00 91.31 195 ARG A O 1
ATOM 1583 N N . ALA A 1 196 ? -10.511 -10.103 -3.118 1.00 91.31 196 ALA A N 1
ATOM 1584 C CA . ALA A 1 196 ? -11.435 -11.134 -2.656 1.00 91.31 196 ALA A CA 1
ATOM 1585 C C . ALA A 1 196 ? -11.241 -11.459 -1.167 1.00 91.31 196 ALA A C 1
ATOM 1587 O O . ALA A 1 196 ? -12.218 -11.714 -0.459 1.00 91.31 196 ALA A O 1
ATOM 1588 N N . GLN A 1 197 ? -10.002 -11.426 -0.672 1.00 91.25 197 GLN A N 1
ATOM 1589 C CA . GLN A 1 197 ? -9.709 -11.609 0.744 1.00 91.25 197 GLN A CA 1
ATOM 1590 C C . GLN A 1 197 ? -10.233 -10.438 1.585 1.00 91.25 197 GLN A C 1
ATOM 1592 O O . GLN A 1 197 ? -10.877 -10.673 2.609 1.00 91.25 197 GLN A O 1
ATOM 1597 N N . ALA A 1 198 ? -10.032 -9.196 1.139 1.00 90.69 198 ALA A N 1
ATOM 1598 C CA . ALA A 1 198 ? -10.575 -8.013 1.805 1.00 90.69 198 ALA A CA 1
ATOM 1599 C C . ALA A 1 198 ? -12.114 -8.014 1.843 1.00 90.69 198 ALA A C 1
ATOM 1601 O O . ALA A 1 198 ? -12.715 -7.726 2.880 1.00 90.69 198 ALA A O 1
ATOM 1602 N N . ALA A 1 199 ? -12.765 -8.430 0.753 1.00 89.00 199 ALA A N 1
ATOM 1603 C CA . ALA A 1 199 ? -14.224 -8.491 0.648 1.00 89.00 199 ALA A CA 1
ATOM 1604 C C . ALA A 1 199 ? -14.886 -9.399 1.706 1.00 89.00 199 ALA A C 1
ATOM 1606 O O . ALA A 1 199 ? -16.056 -9.208 2.039 1.00 89.00 199 ALA A O 1
ATOM 1607 N N . LYS A 1 200 ? -14.145 -10.349 2.299 1.00 87.31 200 LYS A N 1
ATOM 1608 C CA . LYS A 1 200 ? -14.642 -11.191 3.405 1.00 87.31 200 LYS A CA 1
ATOM 1609 C C . LYS A 1 200 ? -14.993 -10.383 4.660 1.00 87.31 200 LYS A C 1
ATOM 1611 O O . LYS A 1 200 ? -15.809 -10.847 5.453 1.00 87.31 200 LYS A O 1
ATOM 1616 N N . TYR A 1 201 ? -14.420 -9.190 4.819 1.00 82.75 201 TYR A N 1
ATOM 1617 C CA . TYR A 1 201 ? -14.634 -8.308 5.968 1.00 82.75 201 TYR A CA 1
ATOM 1618 C C . TYR A 1 201 ? -15.612 -7.154 5.678 1.00 82.75 201 TYR A C 1
ATOM 1620 O O . TYR A 1 201 ? -16.199 -6.620 6.613 1.00 82.75 201 TYR A O 1
ATOM 1628 N N . SER A 1 202 ? -15.867 -6.804 4.408 1.00 74.62 202 SER A N 1
ATOM 1629 C CA . SER A 1 202 ? -16.593 -5.562 4.061 1.00 74.62 202 SER A CA 1
ATOM 1630 C C . SER A 1 202 ? -18.123 -5.692 3.907 1.00 74.62 202 SER A C 1
ATOM 1632 O O . SER A 1 202 ? -18.832 -4.704 3.722 1.00 74.62 202 SER A O 1
ATOM 1634 N N . SER A 1 203 ? -18.695 -6.893 4.078 1.00 73.69 203 SER A N 1
ATOM 1635 C CA . SER A 1 203 ? -20.113 -7.162 3.747 1.00 73.69 203 SER A CA 1
ATOM 1636 C C . SER A 1 203 ? -21.148 -6.214 4.385 1.00 73.69 203 SER A C 1
ATOM 1638 O O . SER A 1 203 ? -22.175 -5.900 3.775 1.00 73.69 203 SER A O 1
ATOM 1640 N N . ILE A 1 204 ? -20.896 -5.744 5.609 1.00 77.12 204 ILE A N 1
ATOM 1641 C CA . ILE A 1 204 ? -21.800 -4.855 6.352 1.00 77.12 204 ILE A CA 1
ATOM 1642 C C . ILE A 1 204 ? -21.611 -3.393 5.926 1.00 77.12 204 ILE A C 1
ATOM 1644 O O . ILE A 1 204 ? -22.589 -2.642 5.857 1.00 77.12 204 ILE A O 1
ATOM 1648 N N . HIS A 1 205 ? -20.378 -2.991 5.617 1.00 78.75 205 HIS A N 1
ATOM 1649 C CA . HIS A 1 205 ? -20.073 -1.645 5.150 1.00 78.75 205 HIS A CA 1
ATOM 1650 C C . HIS A 1 205 ? -20.566 -1.422 3.715 1.00 78.75 205 HIS A C 1
ATOM 1652 O O . HIS A 1 205 ? -21.263 -0.441 3.451 1.00 78.75 205 HIS A O 1
ATOM 1658 N N . ASP A 1 206 ? -20.365 -2.398 2.829 1.00 80.62 206 ASP A N 1
ATOM 1659 C CA . ASP A 1 206 ? -20.907 -2.393 1.467 1.00 80.62 206 ASP A CA 1
ATOM 1660 C C . ASP A 1 206 ? -22.432 -2.234 1.460 1.00 80.62 206 ASP A C 1
ATOM 1662 O O . ASP A 1 206 ? -23.021 -1.517 0.647 1.00 80.62 206 ASP A O 1
ATOM 1666 N N . GLU A 1 207 ? -23.116 -2.914 2.382 1.00 83.69 207 GLU A N 1
ATOM 1667 C CA . GLU A 1 207 ? -24.559 -2.774 2.571 1.00 83.69 207 GLU A CA 1
ATOM 1668 C C . GLU A 1 207 ? -24.934 -1.360 3.048 1.00 83.69 207 GLU A C 1
ATOM 1670 O O . GLU A 1 207 ? -25.911 -0.782 2.565 1.00 83.69 207 GLU A O 1
ATOM 1675 N N . ALA A 1 208 ? -24.148 -0.758 3.944 1.00 82.94 208 ALA A N 1
ATOM 1676 C CA . ALA A 1 208 ? -24.342 0.623 4.380 1.00 82.94 208 ALA A CA 1
ATOM 1677 C C . ALA A 1 208 ? -24.181 1.618 3.220 1.00 82.94 208 ALA A C 1
ATOM 1679 O O . ALA A 1 208 ? -25.037 2.490 3.026 1.00 82.94 208 ALA A O 1
ATOM 1680 N N . GLN A 1 209 ? -23.130 1.466 2.412 1.00 82.81 209 GLN A N 1
ATOM 1681 C CA . GLN A 1 209 ? -22.884 2.299 1.238 1.00 82.81 209 GLN A CA 1
ATOM 1682 C C . GLN A 1 209 ? -24.002 2.156 0.202 1.00 82.81 209 GLN A C 1
ATOM 1684 O O . GLN A 1 209 ? -24.532 3.170 -0.265 1.00 82.81 209 GLN A O 1
ATOM 1689 N N . ARG A 1 210 ? -24.446 0.922 -0.084 1.00 86.56 210 ARG A N 1
ATOM 1690 C CA . ARG A 1 210 ? -25.580 0.643 -0.986 1.00 86.56 210 ARG A CA 1
ATOM 1691 C C . ARG A 1 210 ? -26.878 1.297 -0.522 1.00 86.56 210 ARG A C 1
ATOM 1693 O O . ARG A 1 210 ? -27.625 1.830 -1.340 1.00 86.56 210 ARG A O 1
ATOM 1700 N N . ARG A 1 211 ? -27.147 1.310 0.786 1.00 87.38 211 ARG A N 1
ATOM 1701 C CA . ARG A 1 211 ? -28.314 2.002 1.366 1.00 87.38 211 ARG A CA 1
ATOM 1702 C C . ARG A 1 211 ? -28.185 3.529 1.331 1.00 87.38 211 ARG A C 1
ATOM 1704 O O . ARG A 1 211 ? -29.181 4.228 1.532 1.00 87.38 211 ARG A O 1
ATOM 1711 N N . GLY A 1 212 ? -26.988 4.059 1.088 1.00 85.88 212 GLY A N 1
ATOM 1712 C CA . GLY A 1 212 ? -26.719 5.484 0.946 1.00 85.88 212 GLY A CA 1
ATOM 1713 C C . GLY A 1 212 ? -26.956 6.288 2.226 1.00 85.88 212 GLY A C 1
ATOM 1714 O O . GLY A 1 212 ? -27.005 5.759 3.338 1.00 85.88 212 GLY A O 1
ATOM 1715 N N . SER A 1 213 ? -27.114 7.605 2.081 1.00 85.56 213 SER A N 1
ATOM 1716 C CA . SER A 1 213 ? -27.279 8.514 3.220 1.00 85.56 213 SER A CA 1
ATOM 1717 C C . SER A 1 213 ? -28.522 8.188 4.050 1.00 85.56 213 SER A C 1
ATOM 1719 O O . SER A 1 213 ? -29.588 7.865 3.522 1.00 85.56 213 SER A O 1
ATOM 1721 N N . TRP A 1 214 ? -28.391 8.286 5.369 1.00 85.38 214 TRP A N 1
ATOM 1722 C CA . TRP A 1 214 ? -29.484 8.099 6.310 1.00 85.38 214 TRP A CA 1
ATOM 1723 C C . TRP A 1 214 ? -30.511 9.232 6.168 1.00 85.38 214 TRP A C 1
ATOM 1725 O O . TRP A 1 214 ? -30.207 10.395 6.424 1.00 85.38 214 TRP A O 1
ATOM 1735 N N . ALA A 1 215 ? -31.738 8.891 5.768 1.00 78.94 215 ALA A N 1
ATOM 1736 C CA . ALA A 1 215 ? -32.799 9.853 5.454 1.00 78.94 215 ALA A CA 1
ATOM 1737 C C . ALA A 1 215 ? -34.032 9.703 6.367 1.00 78.94 215 ALA A C 1
ATOM 1739 O O . ALA A 1 215 ? -35.165 9.623 5.891 1.00 78.94 215 ALA A O 1
ATOM 1740 N N . GLY A 1 216 ? -33.852 9.633 7.694 1.00 72.94 216 GLY A N 1
ATOM 1741 C CA . GLY A 1 216 ? -35.014 9.509 8.578 1.00 72.94 216 GLY A CA 1
ATOM 1742 C C . GLY A 1 216 ? -34.807 9.741 10.074 1.00 72.94 216 GLY A C 1
ATOM 1743 O O . GLY A 1 216 ? -33.701 9.735 10.602 1.00 72.94 216 GLY A O 1
ATOM 1744 N N . PHE A 1 217 ? -35.934 9.879 10.775 1.00 72.94 217 PHE A N 1
ATOM 1745 C CA . PHE A 1 217 ? -36.025 9.947 12.243 1.00 72.94 217 PHE A CA 1
ATOM 1746 C C . PHE A 1 217 ? -36.090 8.564 12.913 1.00 72.94 217 PHE A C 1
ATOM 1748 O O . PHE A 1 217 ? -36.179 8.467 14.139 1.00 72.94 217 PHE A O 1
ATOM 1755 N N . LYS A 1 218 ? -36.092 7.487 12.114 1.00 80.81 218 LYS A N 1
ATOM 1756 C CA . LYS A 1 218 ? -36.168 6.109 12.610 1.00 80.81 218 LYS A CA 1
ATOM 1757 C C . LYS A 1 218 ? -34.887 5.749 13.374 1.00 80.81 218 LYS A C 1
ATOM 1759 O O . LYS A 1 218 ? -33.845 6.379 13.206 1.00 80.81 218 LYS A O 1
ATOM 1764 N N . LYS A 1 219 ? -34.976 4.760 14.263 1.00 82.19 219 LYS A N 1
ATOM 1765 C CA . LYS A 1 219 ? -33.785 4.180 14.895 1.00 82.19 219 LYS A CA 1
ATOM 1766 C C . LYS A 1 219 ? -33.146 3.192 13.903 1.00 82.19 219 LYS A C 1
ATOM 1768 O O . LYS A 1 219 ? -33.911 2.496 13.235 1.00 82.19 219 LYS A O 1
ATOM 1773 N N . PRO A 1 220 ? -31.808 3.133 13.801 1.00 84.19 220 PRO A N 1
ATOM 1774 C CA . PRO A 1 220 ? -31.129 2.138 12.972 1.00 84.19 220 PRO A CA 1
ATOM 1775 C C . PRO A 1 220 ? -31.428 0.733 13.494 1.00 84.19 220 PRO A C 1
ATOM 1777 O O . PRO A 1 220 ? -31.457 0.523 14.713 1.00 84.19 220 PRO A O 1
ATOM 1780 N N . VAL A 1 221 ? -31.689 -0.198 12.577 1.00 84.12 221 VAL A N 1
ATOM 1781 C CA . VAL A 1 221 ? -32.142 -1.557 12.920 1.00 84.12 221 VAL A CA 1
ATOM 1782 C C . VAL A 1 221 ? -30.994 -2.553 12.991 1.00 84.12 221 VAL A C 1
ATOM 1784 O O . VAL A 1 221 ? -31.018 -3.444 13.836 1.00 84.12 221 VAL A O 1
ATOM 1787 N N . ASP A 1 222 ? -29.978 -2.372 12.157 1.00 83.31 222 ASP A N 1
ATOM 1788 C CA . ASP A 1 222 ? -28.812 -3.242 12.069 1.00 83.31 222 ASP A CA 1
ATOM 1789 C C . ASP A 1 222 ? -27.508 -2.428 12.091 1.00 83.31 222 ASP A C 1
ATOM 1791 O O . ASP A 1 222 ? -27.497 -1.223 12.365 1.00 83.31 222 ASP A O 1
ATOM 1795 N N . GLN A 1 223 ? -26.387 -3.117 11.896 1.00 76.44 223 GLN A N 1
ATOM 1796 C CA . GLN A 1 223 ? -25.067 -2.499 11.878 1.00 76.44 223 GLN A CA 1
ATOM 1797 C C . GLN A 1 223 ? -24.813 -1.711 10.594 1.00 76.44 223 GLN A C 1
ATOM 1799 O O . GLN A 1 223 ? -24.287 -0.606 10.674 1.00 76.44 223 GLN A O 1
ATOM 1804 N N . ALA A 1 224 ? -25.277 -2.205 9.443 1.00 83.81 224 ALA A N 1
ATOM 1805 C CA . ALA A 1 224 ? -25.173 -1.485 8.178 1.00 83.81 224 ALA A CA 1
ATOM 1806 C C . ALA A 1 224 ? -25.830 -0.099 8.277 1.00 83.81 224 ALA A C 1
ATOM 1808 O O . ALA A 1 224 ? -25.243 0.904 7.887 1.00 83.81 224 ALA A O 1
ATOM 1809 N N . ASP A 1 225 ? -27.005 0.007 8.905 1.00 83.50 225 ASP A N 1
ATOM 1810 C CA . ASP A 1 225 ? -27.642 1.301 9.135 1.00 83.50 225 ASP A CA 1
ATOM 1811 C C . ASP A 1 225 ? -26.773 2.257 9.958 1.00 83.50 225 ASP A C 1
ATOM 1813 O O . ASP A 1 225 ? -26.761 3.451 9.663 1.00 83.50 225 ASP A O 1
ATOM 1817 N N . ARG A 1 226 ? -26.037 1.746 10.958 1.00 80.00 226 ARG A N 1
ATOM 1818 C CA . ARG A 1 226 ? -25.150 2.526 11.847 1.00 80.00 226 ARG A CA 1
ATOM 1819 C C . ARG A 1 226 ? -23.935 3.113 11.139 1.00 80.00 226 ARG A C 1
ATOM 1821 O O . ARG A 1 226 ? -23.383 4.094 11.633 1.00 80.00 226 ARG A O 1
ATOM 1828 N N . LEU A 1 227 ? -23.557 2.538 10.004 1.00 79.94 227 LEU A N 1
ATOM 1829 C CA . LEU A 1 227 ? -22.413 2.950 9.195 1.00 79.94 227 LEU A CA 1
ATOM 1830 C C . LEU A 1 227 ? -22.812 3.883 8.041 1.00 79.94 227 LEU A C 1
ATOM 1832 O O . LEU A 1 227 ? -21.958 4.453 7.370 1.00 79.94 227 LEU A O 1
ATOM 1836 N N . ARG A 1 228 ? -24.112 4.116 7.821 1.00 84.31 228 ARG A N 1
ATOM 1837 C CA . ARG A 1 228 ? -24.588 5.013 6.758 1.00 84.31 228 ARG A CA 1
ATOM 1838 C C . ARG A 1 228 ? -24.149 6.461 6.980 1.00 84.31 228 ARG A C 1
ATOM 1840 O O . ARG A 1 228 ? -24.158 6.989 8.097 1.00 84.31 228 ARG A O 1
ATOM 1847 N N . ARG A 1 229 ? -23.877 7.162 5.876 1.00 81.31 229 ARG A N 1
ATOM 1848 C CA . ARG A 1 229 ? -23.583 8.606 5.879 1.00 81.31 229 ARG A CA 1
ATOM 1849 C C . ARG A 1 229 ? -24.722 9.402 6.530 1.00 81.31 229 ARG A C 1
ATOM 1851 O O . ARG A 1 229 ? -25.892 9.069 6.360 1.00 81.31 229 ARG A O 1
ATOM 1858 N N . ASN A 1 230 ? -24.389 10.475 7.253 1.00 82.75 230 ASN A N 1
ATOM 1859 C CA . ASN A 1 230 ? -25.330 11.359 7.970 1.00 82.75 230 ASN A CA 1
ATOM 1860 C C . ASN A 1 230 ? -26.158 10.717 9.096 1.00 82.75 230 ASN A C 1
ATOM 1862 O O . ASN A 1 230 ? -27.119 11.321 9.580 1.00 82.75 230 ASN A O 1
ATOM 1866 N N . ILE A 1 231 ? -25.794 9.525 9.570 1.00 83.44 231 ILE A N 1
ATOM 1867 C CA . ILE A 1 231 ? -26.443 8.977 10.757 1.00 83.44 231 ILE A CA 1
ATOM 1868 C C . ILE A 1 231 ? -26.065 9.776 12.022 1.00 83.44 231 ILE A C 1
ATOM 1870 O O . ILE A 1 231 ? -24.890 10.108 12.220 1.00 83.44 231 ILE A O 1
ATOM 1874 N N . PRO A 1 232 ? -27.027 10.088 12.916 1.00 82.56 232 PRO A N 1
ATOM 1875 C CA . PRO A 1 232 ? -26.728 10.788 14.161 1.00 82.56 232 PRO A CA 1
ATOM 1876 C C . PRO A 1 232 ? -25.661 10.076 15.005 1.00 82.56 232 PRO A C 1
ATOM 1878 O O . PRO A 1 232 ? -25.795 8.887 15.293 1.00 82.56 232 PRO A O 1
ATOM 1881 N N . TYR A 1 233 ? -24.661 10.827 15.487 1.00 72.56 233 TYR A N 1
ATOM 1882 C CA . TYR A 1 233 ? -23.504 10.308 16.241 1.00 72.56 233 TYR A CA 1
ATOM 1883 C C . TYR A 1 233 ? -23.878 9.366 17.398 1.00 72.56 233 TYR A C 1
ATOM 1885 O O . TYR A 1 233 ? -23.242 8.337 17.606 1.00 72.56 233 TYR A O 1
ATOM 1893 N N . LYS A 1 234 ? -24.988 9.653 18.094 1.00 78.75 234 LYS A N 1
ATOM 1894 C CA . LYS A 1 234 ? -25.528 8.821 19.186 1.00 78.75 234 LYS A CA 1
ATOM 1895 C C . LYS A 1 234 ? -25.825 7.364 18.804 1.00 78.75 234 LYS A C 1
ATOM 1897 O O . LYS A 1 234 ? -26.030 6.547 19.695 1.00 78.75 234 LYS A O 1
ATOM 1902 N N . TYR A 1 235 ? -25.932 7.059 17.512 1.00 80.00 235 TYR A N 1
ATOM 1903 C CA . TYR A 1 235 ? -26.184 5.713 17.013 1.00 80.00 235 TYR A CA 1
ATOM 1904 C C . TYR A 1 235 ? -24.936 5.006 16.466 1.00 80.00 235 TYR A C 1
ATOM 1906 O O . TYR A 1 235 ? -24.974 3.779 16.350 1.00 80.00 235 TYR A O 1
ATOM 1914 N N . LYS A 1 236 ? -23.857 5.751 16.172 1.00 67.56 236 LYS A N 1
ATOM 1915 C CA . LYS A 1 236 ? -22.575 5.205 15.695 1.00 67.56 236 LYS A CA 1
ATOM 1916 C C . LYS A 1 236 ? -21.843 4.431 16.790 1.00 67.56 236 LYS A C 1
ATOM 1918 O O . LYS A 1 236 ? -21.299 3.368 16.545 1.00 67.56 236 LYS A O 1
ATOM 1923 N N . LEU A 1 237 ? -21.897 4.927 18.023 1.00 62.06 237 LEU A N 1
ATOM 1924 C CA . LEU A 1 237 ? -21.303 4.253 19.172 1.00 62.06 237 LEU A CA 1
ATOM 1925 C C . LEU A 1 237 ? -22.257 3.167 19.693 1.00 62.06 237 LEU A C 1
ATOM 1927 O O . LEU A 1 237 ? -23.363 3.477 20.158 1.00 62.06 237 LEU A O 1
ATOM 1931 N N . ARG A 1 238 ? -21.837 1.892 19.701 1.00 57.06 238 ARG A N 1
ATOM 1932 C CA . ARG A 1 238 ? -22.392 0.955 20.691 1.00 57.06 238 ARG A CA 1
ATOM 1933 C C . ARG A 1 238 ? -21.975 1.512 22.045 1.00 57.06 238 ARG A C 1
ATOM 1935 O O . ARG A 1 238 ? -20.788 1.664 22.310 1.00 57.06 238 ARG A O 1
ATOM 1942 N N . LYS A 1 239 ? -22.938 1.845 22.908 1.00 44.97 239 LYS A N 1
ATOM 1943 C CA . LYS A 1 239 ? -22.598 1.999 24.324 1.00 44.97 239 LYS A CA 1
ATOM 1944 C C . LYS A 1 239 ? -21.945 0.676 24.740 1.00 44.97 239 LYS A C 1
ATOM 1946 O O . LYS A 1 239 ? -22.609 -0.351 24.550 1.00 44.97 239 LYS A O 1
ATOM 1951 N N . PRO A 1 240 ? -20.709 0.662 25.272 1.00 40.25 240 PRO A N 1
ATOM 1952 C CA . PRO A 1 240 ? -20.271 -0.502 26.014 1.00 40.25 240 PRO A CA 1
ATOM 1953 C C . PRO A 1 240 ? -21.330 -0.721 27.092 1.00 40.25 240 PRO A C 1
ATOM 1955 O O . PRO A 1 240 ? -21.825 0.230 27.710 1.00 40.25 240 PRO A O 1
ATOM 1958 N N . PHE A 1 241 ? -21.794 -1.956 27.195 1.00 38.25 241 PHE A N 1
ATOM 1959 C CA . PHE A 1 241 ? -22.812 -2.342 28.150 1.00 38.25 241 PHE A CA 1
ATOM 1960 C C . PHE A 1 241 ? -22.215 -2.117 29.547 1.00 38.25 241 PHE A C 1
ATOM 1962 O O . PHE A 1 241 ? -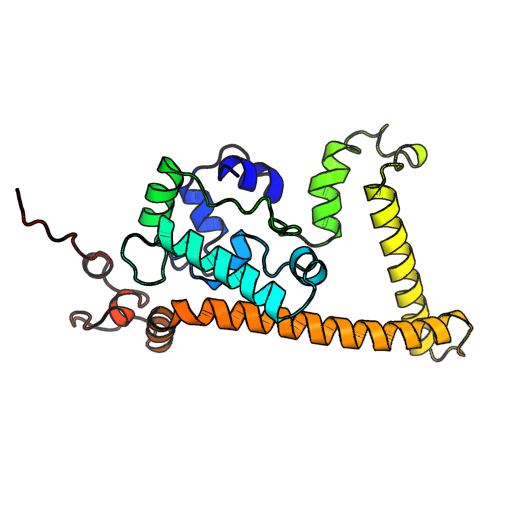21.438 -2.929 30.031 1.00 38.25 241 PHE A O 1
ATOM 1969 N N . TYR A 1 242 ? -22.500 -0.972 30.171 1.00 41.94 242 TYR A N 1
ATOM 1970 C CA . TYR A 1 242 ? -22.230 -0.780 31.592 1.00 41.94 242 TYR A CA 1
ATOM 1971 C C . TYR A 1 242 ? -23.177 -1.705 32.351 1.00 41.94 242 TYR A C 1
ATOM 1973 O O . TYR A 1 242 ? -24.387 -1.467 32.368 1.00 41.94 242 TYR A O 1
ATOM 1981 N N . GLY A 1 243 ? -22.628 -2.768 32.934 1.00 36.31 243 GLY A N 1
ATOM 1982 C CA . GLY A 1 243 ? -23.397 -3.711 33.731 1.00 36.31 243 GLY A CA 1
ATOM 1983 C C . GLY A 1 243 ? -22.610 -4.937 34.171 1.00 36.31 243 GLY A C 1
ATOM 1984 O O . GLY A 1 243 ? -22.975 -6.028 33.763 1.00 36.31 243 GLY A O 1
ATOM 1985 N N . GLU A 1 244 ? -21.556 -4.745 34.971 1.00 35.38 244 GLU A N 1
ATOM 1986 C CA . GLU A 1 244 ? -21.334 -5.460 36.242 1.00 35.38 244 GLU A CA 1
ATOM 1987 C C . GLU A 1 244 ? -20.133 -4.830 36.985 1.00 35.38 244 GLU A C 1
ATOM 1989 O O . GLU A 1 244 ? -18.995 -4.960 36.552 1.00 35.38 244 GLU A O 1
ATOM 1994 N N . PHE A 1 245 ? -20.483 -4.104 38.060 1.00 38.88 245 PHE A N 1
ATOM 1995 C CA . PHE A 1 245 ? -19.707 -3.539 39.185 1.00 38.88 245 PHE A CA 1
ATOM 1996 C C . PHE A 1 245 ? -18.434 -2.717 38.921 1.00 38.88 245 PHE A C 1
ATOM 1998 O O . PHE A 1 245 ? -17.345 -3.291 38.720 1.00 38.88 245 PHE A O 1
#

InterPro domains:
  IPR002048 EF-hand domain [PS50222] (62-97)
  IPR002048 EF-hand domain [SM00054] (17-45)
  IPR002048 EF-hand domain [SM00054] (66-94)
  IPR011992 EF-hand domain pair [SSF47473] (6-92)
  IPR018247 EF-Hand 1, calcium-binding site [PS00018] (26-38)
  IPR018247 EF-Hand 1, calcium-binding site [PS00018] (75-87)
  IPR040250 Nucleobindin [PTHR19237] (6-223)
  IPR060466 SSP120-like, C-terminal domain [PF27909] (112-172)

Organism: NCBI:txid27349